Protein 1J6W (pdb70)

Sequence (309 aa):
LLDSFKVDHTKNAPAVRIAKTLTPKGDNITVFDLRFCIPNKEILSPKGIHTLEHLFAGFRDHLNGDSIEIIDISPGCRTGFYSLIGTPNEQKVSEAWLASQDVLGVQDQASIPELNIYQCGSYTEHSLEDAHEIAKNVIARGIGVNKNEDLSLDNLLDSFKVDHTKNAPAVRIAKTLTPKGDNITVFDLRFCIPNKEILSPKGIHTLEHLFAGFRDHLNGDSIEIIDISPGCRTGFYSLIGTPNEQKVSEAWLASQDVLGVQDQASIPELNIYQCGSYTEHSLEDAHEIAKNVIARGIGVNKNEDLSLD

Secondary structure (DSSP, 8-state):
--GGGGB-TT---SEEEEEE---TT---EEEEEEE-S-TTT----HHHHHHHHHHHHH--TTT-BTTBEE-------SSEE--EES---HHHHHHHHHH--TTTT---GGG-TT-STTT-TTTTS--HHHHHHHHHHHHHH--EEE-GGGGB---/--GGGGB-TT---SEEEEEE---TTS--EEEEEEE-S-TTT----HHHHHHHHHHHHH--TTT-BTTBEE-------SSEE--EES---HHHHHHHHHH--HHHH---GGG-TT-STTT-TTTT---HHHHHHHHHHHHHH--EE--GGGGB--

Foldseek 3Di:
DDLVVQFALQQDPQAKEFSDWQDPVGFMKTKIWRFHARPPPDAADQQLQVQLQVLVFVLCVQADDDAKADDDWAAVRRRTIMIIGHDDDRVSVQVSNLVSVVLLVQDDPVSDPQLDPVRDDHSVSHDSPSNNVSSVSCNVVDYHYDYRVSGGDDD/DDQVVFFALQQDPQAKEFSDWADPVGWMKTKIWRFHARPPPDAADQQLQVQLQVLVQPLCVQDDDPAKDDDDWAAVRRRTIMMITHDDDRVSVQVSNLVSVVLLVPDDPVSDPQLDVVRDPHSVSHDSPSNNVSSVVCNVVDYYYDYRVVGGDD

B-factor: mean 26.44, std 9.96, range [9.77, 97.06]

Radius of gyration: 18.45 Å; Cα contacts (8 Å, |Δi|>4): 618; chains: 2; bounding box: 44×43×47 Å

CATH classification: 3.30.1360.80

Solvent-accessible surface area: 13506 Å² total

Structure (mmCIF, N/CA/C/O backbone):
data_1J6W
#
_entry.id   1J6W
#
_cell.length_a   129.669
_cell.length_b   129.669
_cell.length_c   53.770
_cell.angle_alpha   90.00
_cell.angle_beta   90.00
_cell.angle_gamma   90.00
#
_symmetry.space_group_name_H-M   'P 42 21 2'
#
loop_
_entity.id
_entity.type
_entity.pdbx_description
1 polymer 'AUTOINDUCER-2 PRODUCTION PROTEIN LUXS'
2 non-polymer 'ZINC ION'
3 non-polymer METHIONINE
4 water water
#
loop_
_atom_site.group_PDB
_atom_site.id
_atom_site.type_symbol
_atom_site.label_atom_id
_atom_site.label_alt_id
_atom_site.label_comp_id
_atom_site.label_asym_id
_atom_site.label_entity_id
_atom_site.label_seq_id
_atom_site.pdbx_PDB_ins_code
_atom_site.Cartn_x
_atom_site.Cartn_y
_atom_site.Cartn_z
_atom_site.occupancy
_atom_site.B_iso_or_equiv
_atom_site.auth_seq_id
_atom_site.auth_comp_id
_atom_site.auth_asym_id
_atom_site.auth_atom_id
_atom_site.pdbx_PDB_model_num
ATOM 1 N N . LEU A 1 3 ? -24.422 52.091 4.899 1.00 51.44 3 LEU A N 1
ATOM 2 C CA . LEU A 1 3 ? -23.021 52.582 4.764 1.00 49.86 3 LEU A CA 1
ATOM 3 C C . LEU A 1 3 ? -22.628 52.610 3.290 1.00 48.79 3 LEU A C 1
ATOM 4 O O . LEU A 1 3 ? -22.302 53.670 2.752 1.00 50.26 3 LEU A O 1
ATOM 9 N N . LEU A 1 4 ? -22.667 51.451 2.636 1.00 44.23 4 LEU A N 1
ATOM 10 C CA . LEU A 1 4 ? -22.304 51.365 1.223 1.00 40.69 4 LEU A CA 1
ATOM 11 C C . LEU A 1 4 ? -23.166 52.257 0.322 1.00 40.14 4 LEU A C 1
ATOM 12 O O . LEU A 1 4 ? -24.374 52.386 0.521 1.00 38.52 4 LEU A O 1
ATOM 17 N N . ASP A 1 5 ? -22.526 52.875 -0.667 1.00 40.45 5 ASP A N 1
ATOM 18 C CA . ASP A 1 5 ? -23.204 53.770 -1.600 1.00 40.16 5 ASP A CA 1
ATOM 19 C C . ASP A 1 5 ? -24.441 53.154 -2.249 1.00 39.08 5 ASP A C 1
ATOM 20 O O . ASP A 1 5 ? -25.467 53.819 -2.386 1.00 36.34 5 ASP A O 1
ATOM 25 N N . SER A 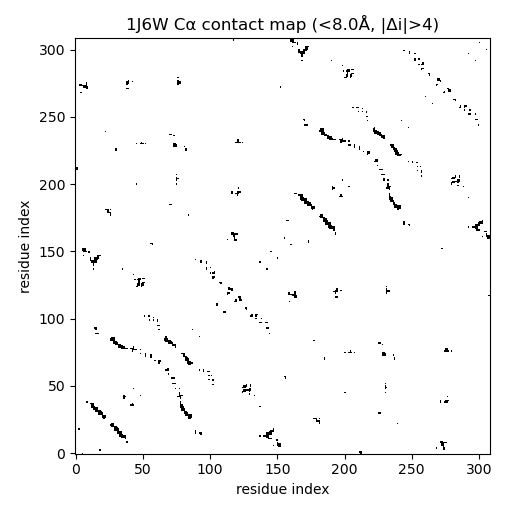1 6 ? -24.338 51.887 -2.647 1.00 36.93 6 SER A N 1
ATOM 26 C CA . SER A 1 6 ? -25.440 51.177 -3.296 1.00 39.11 6 SER A CA 1
ATOM 27 C C . SER A 1 6 ? -26.724 51.216 -2.467 1.00 38.43 6 SER A C 1
ATOM 28 O O . SER A 1 6 ? -27.829 51.186 -3.015 1.00 39.33 6 SER A O 1
ATOM 31 N N . PHE A 1 7 ? -26.564 51.278 -1.148 1.00 36.85 7 PHE A N 1
ATOM 32 C CA . PHE A 1 7 ? -27.689 51.283 -0.218 1.00 39.40 7 PHE A CA 1
ATOM 33 C C . PHE A 1 7 ? -28.375 52.636 -0.065 1.00 40.70 7 PHE A C 1
ATOM 34 O O . PHE A 1 7 ? -29.419 52.725 0.580 1.00 42.92 7 PHE A O 1
ATOM 42 N N . LYS A 1 8 ? -27.798 53.684 -0.643 1.00 39.62 8 LYS A N 1
ATOM 43 C CA . LYS A 1 8 ? -28.373 55.026 -0.512 1.00 39.48 8 LYS A CA 1
ATOM 44 C C . LYS A 1 8 ? -29.198 55.463 -1.722 1.00 37.33 8 LYS A C 1
ATOM 45 O O . LYS A 1 8 ? -29.593 56.621 -1.833 1.00 38.46 8 LYS A O 1
ATOM 51 N N . VAL A 1 9 ? -29.459 54.532 -2.628 1.00 34.56 9 VAL A N 1
ATOM 52 C CA . VAL A 1 9 ? -30.232 54.836 -3.819 1.00 33.40 9 VAL A CA 1
ATOM 53 C C . VAL A 1 9 ? -31.457 53.924 -3.876 1.00 31.54 9 VAL A C 1
ATOM 54 O O . VAL A 1 9 ? -31.371 52.729 -3.573 1.00 29.81 9 VAL A O 1
ATOM 58 N N . ASP A 1 10 ? -32.597 54.499 -4.252 1.00 28.86 10 ASP A N 1
ATOM 59 C CA . ASP A 1 10 ? -33.856 53.758 -4.320 1.00 27.04 10 ASP A CA 1
ATOM 60 C C . ASP A 1 10 ? -33.997 52.920 -5.582 1.00 25.65 10 ASP A C 1
ATOM 61 O O . ASP A 1 10 ? -34.258 53.436 -6.676 1.00 25.90 10 ASP A O 1
ATOM 66 N N . HIS A 1 11 ? -33.847 51.615 -5.421 1.00 24.23 11 HIS A N 1
ATOM 67 C CA . HIS A 1 11 ? -33.947 50.702 -6.547 1.00 23.71 11 HIS A CA 1
ATOM 68 C C . HIS A 1 11 ? -35.341 50.645 -7.195 1.00 24.13 11 HIS A C 1
ATOM 69 O O . HIS A 1 11 ? -35.465 50.261 -8.360 1.00 27.52 11 HIS A O 1
ATOM 76 N N . THR A 1 12 ? -36.386 51.036 -6.469 1.00 24.14 12 THR A N 1
ATOM 77 C CA . THR A 1 12 ? -37.728 50.993 -7.049 1.00 26.33 12 THR A CA 1
ATOM 78 C C . THR A 1 12 ? -37.932 52.104 -8.069 1.00 27.85 12 THR A C 1
ATOM 79 O O . THR A 1 12 ? -38.897 52.076 -8.836 1.00 26.75 12 THR A O 1
ATOM 83 N N . LYS A 1 13 ? -37.027 53.080 -8.067 1.00 27.39 13 LYS A N 1
ATOM 84 C CA . LYS A 1 13 ? -37.106 54.203 -8.995 1.00 28.88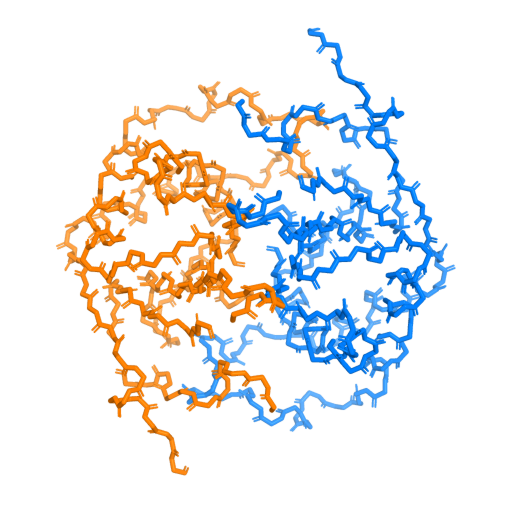 13 LYS A CA 1
ATOM 85 C C . LYS A 1 13 ? -36.167 54.076 -10.192 1.00 28.94 13 LYS A C 1
ATOM 86 O O . LYS A 1 13 ? -36.114 54.979 -11.029 1.00 28.09 13 LYS A O 1
ATOM 100 N N . ASN A 1 15 ? -34.641 52.826 -13.791 1.00 24.83 15 ASN A N 1
ATOM 101 C CA . ASN A 1 15 ? -35.080 52.351 -15.094 1.00 25.20 15 ASN A CA 1
ATOM 102 C C . ASN A 1 15 ? -34.019 51.342 -15.532 1.00 25.40 15 ASN A C 1
ATOM 103 O O . ASN A 1 15 ? -32.896 51.353 -15.020 1.00 25.57 15 ASN A O 1
ATOM 108 N N . ALA A 1 16 ? -34.373 50.472 -16.465 1.00 21.26 16 ALA A N 1
ATOM 109 C CA . ALA A 1 16 ? -33.443 49.473 -16.969 1.00 23.53 16 ALA A CA 1
ATOM 110 C C . ALA A 1 16 ? -33.948 49.029 -18.326 1.00 21.25 16 ALA A C 1
ATOM 111 O O . ALA A 1 16 ? -35.154 48.976 -18.543 1.00 22.29 16 ALA A O 1
ATOM 113 N N . PRO A 1 17 ? -33.040 48.762 -19.277 1.00 22.29 17 PRO A N 1
ATOM 114 C CA . PRO A 1 17 ? -31.575 48.854 -19.168 1.00 21.13 17 PRO A CA 1
ATOM 115 C C . PRO A 1 17 ? -31.170 50.327 -19.079 1.00 21.90 17 PRO A C 1
ATOM 116 O O . PRO A 1 17 ? -31.756 51.161 -19.765 1.00 23.00 17 PRO A O 1
ATOM 120 N N . ALA A 1 18 ? -30.169 50.644 -18.257 1.00 19.62 18 ALA A N 1
ATOM 121 C CA . ALA A 1 18 ? -29.717 52.025 -18.104 1.00 20.03 18 ALA A CA 1
ATOM 122 C C . ALA A 1 18 ? -28.341 52.137 -17.450 1.00 21.20 18 ALA A C 1
ATOM 123 O O . ALA A 1 18 ? -27.897 51.226 -16.741 1.00 20.48 18 ALA A O 1
ATOM 125 N N . VAL A 1 19 ? -27.687 53.272 -17.690 1.00 20.63 19 VAL A N 1
ATOM 126 C CA . VAL A 1 19 ? -26.372 53.571 -17.133 1.00 18.51 19 VAL A CA 1
ATOM 127 C C . VAL A 1 19 ? -26.541 54.589 -16.017 1.00 19.03 19 VAL A C 1
ATOM 128 O O . VAL A 1 19 ? -27.352 55.513 -16.130 1.00 20.30 19 VAL A O 1
ATOM 132 N N . ARG A 1 20 ? -25.784 54.413 -14.938 1.00 14.76 20 ARG A N 1
ATOM 133 C CA . ARG A 1 20 ? -25.815 55.330 -13.813 1.00 17.36 20 ARG A CA 1
ATOM 134 C C . ARG A 1 20 ? -24.387 55.536 -13.353 1.00 20.50 20 ARG A C 1
ATOM 135 O O . ARG A 1 20 ? -23.594 54.587 -13.309 1.00 20.48 20 ARG A O 1
ATOM 143 N N . ILE A 1 21 ? -24.034 56.774 -13.039 1.00 20.64 21 ILE A N 1
ATOM 144 C CA . ILE A 1 21 ? -22.701 57.023 -12.533 1.00 20.29 21 ILE A CA 1
ATOM 145 C C . ILE A 1 21 ? -22.864 56.774 -11.041 1.00 20.44 21 ILE A C 1
ATOM 146 O O . ILE A 1 21 ? -23.527 57.536 -10.349 1.00 22.48 21 ILE A O 1
ATOM 151 N N . ALA A 1 22 ? -22.287 55.680 -10.558 1.00 18.87 22 ALA A N 1
ATOM 152 C CA . ALA A 1 22 ? -22.406 55.317 -9.156 1.00 20.83 22 ALA A CA 1
ATOM 153 C C . ALA A 1 22 ? -21.544 56.206 -8.283 1.00 22.71 22 ALA A C 1
ATOM 154 O O . ALA A 1 22 ? -21.958 56.606 -7.194 1.00 23.32 22 ALA A O 1
ATOM 156 N N . LYS A 1 23 ? -20.334 56.505 -8.748 1.00 23.33 23 LYS A N 1
ATOM 157 C CA . LYS A 1 23 ? -19.445 57.374 -7.988 1.00 24.43 23 LYS A CA 1
ATOM 158 C C . LYS A 1 23 ? -18.237 57.819 -8.787 1.00 23.68 23 LYS A C 1
ATOM 159 O O . LYS A 1 23 ? -17.839 57.171 -9.751 1.00 18.45 23 LYS A O 1
ATOM 165 N N . THR A 1 24 ? -17.674 58.951 -8.387 1.00 22.23 24 THR A N 1
ATOM 166 C CA . THR A 1 24 ? -16.492 59.496 -9.042 1.00 24.73 24 THR A CA 1
ATOM 167 C C . THR A 1 24 ? -15.532 59.754 -7.896 1.00 26.23 24 THR A C 1
ATOM 168 O O . THR A 1 24 ? -15.943 60.191 -6.820 1.00 28.25 24 THR A O 1
ATOM 180 N N . LEU A 1 26 ? -11.310 61.014 -6.757 1.00 25.21 26 LEU A N 1
ATOM 181 C CA . LEU A 1 26 ? -10.078 61.696 -7.142 1.00 27.02 26 LEU A CA 1
ATOM 182 C C . LEU A 1 26 ? -8.916 60.957 -6.489 1.00 25.33 26 LEU A C 1
ATOM 183 O O . LEU A 1 26 ? -8.983 60.613 -5.317 1.00 26.34 26 LEU A O 1
ATOM 188 N N . THR A 1 27 ? -7.868 60.664 -7.247 1.00 22.32 27 THR A N 1
ATOM 189 C CA . THR A 1 27 ? -6.724 60.010 -6.641 1.00 22.43 27 THR A CA 1
ATOM 190 C C . THR A 1 27 ? -5.970 61.137 -5.897 1.00 22.95 27 THR A C 1
ATOM 191 O O . THR A 1 27 ? -6.315 62.308 -6.033 1.00 23.41 27 THR A O 1
ATOM 195 N N . PRO A 1 28 ? -4.951 60.800 -5.098 1.00 23.38 28 PRO A N 1
ATOM 196 C CA . PRO A 1 28 ? -4.214 61.851 -4.379 1.00 25.98 28 PRO A CA 1
ATOM 197 C C . PRO A 1 28 ? -3.706 62.993 -5.267 1.00 25.76 28 PRO A C 1
ATOM 198 O O . PRO A 1 28 ? -3.837 64.161 -4.912 1.00 25.62 28 PRO A O 1
ATOM 202 N N . LYS A 1 29 ? -3.142 62.663 -6.425 1.00 27.38 29 LYS A N 1
ATOM 203 C CA . LYS A 1 29 ? -2.634 63.698 -7.327 1.00 28.76 29 LYS A CA 1
ATOM 204 C C . LYS A 1 29 ? -3.744 64.448 -8.053 1.00 30.16 29 LYS A C 1
ATOM 205 O O . LYS A 1 29 ? -3.500 65.489 -8.670 1.00 29.72 29 LYS A O 1
ATOM 211 N N . GLY A 1 30 ? -4.961 63.918 -7.994 1.00 28.69 30 GLY A N 1
ATOM 212 C CA . GLY A 1 30 ? -6.069 64.584 -8.655 1.00 28.02 30 GLY A CA 1
ATOM 213 C C . GLY A 1 30 ? -6.559 63.967 -9.956 1.00 27.66 30 GLY A C 1
ATOM 214 O O . GLY A 1 30 ? -7.187 64.652 -10.758 1.00 27.87 30 GLY A O 1
ATOM 215 N N . ASP A 1 31 ? -6.267 62.691 -10.190 1.00 26.43 31 ASP A N 1
ATOM 216 C CA . ASP A 1 31 ? -6.740 62.037 -11.408 1.00 24.66 31 ASP A CA 1
ATOM 217 C C . ASP A 1 31 ? -8.143 61.504 -11.120 1.00 23.11 31 ASP A C 1
ATOM 218 O O . ASP A 1 31 ? -8.493 61.261 -9.969 1.00 24.86 31 ASP A O 1
ATOM 223 N N . ASN A 1 32 ? -8.942 61.337 -12.165 1.00 23.86 32 ASN A N 1
ATOM 224 C CA . ASN A 1 32 ? -10.326 60.893 -12.028 1.00 23.56 32 ASN A CA 1
ATOM 225 C C . ASN A 1 32 ? -10.593 59.408 -12.190 1.00 20.55 32 ASN A C 1
ATOM 226 O O . ASN A 1 32 ? -10.084 58.771 -13.102 1.00 19.07 32 ASN A O 1
ATOM 231 N N . ILE A 1 33 ? -11.435 58.886 -11.309 1.00 20.04 33 ILE A N 1
ATOM 232 C CA . ILE A 1 33 ? -11.855 57.495 -11.358 1.00 19.44 33 ILE A CA 1
ATOM 233 C C . ILE A 1 33 ? -13.387 57.510 -11.298 1.00 19.58 33 ILE A C 1
ATOM 234 O O . ILE A 1 33 ? -13.976 58.200 -10.468 1.00 18.21 33 ILE A O 1
ATOM 239 N N . THR A 1 34 ? -14.024 56.769 -12.198 1.00 16.93 34 THR A N 1
ATOM 240 C CA . THR A 1 34 ? -15.478 56.700 -12.234 1.00 17.03 34 THR A CA 1
ATOM 241 C C . THR A 1 34 ? -15.950 55.249 -12.188 1.00 18.83 34 THR A C 1
ATOM 242 O O . THR A 1 34 ? -15.403 54.379 -12.878 1.00 19.71 34 THR A O 1
ATOM 246 N N . VAL A 1 35 ? -16.962 54.988 -11.370 1.00 16.42 35 VAL A N 1
ATOM 247 C CA . VAL A 1 35 ? -17.533 53.650 -11.285 1.00 18.06 35 VAL A CA 1
ATOM 248 C C . VAL A 1 35 ? -18.951 53.743 -11.852 1.00 18.94 35 VAL A C 1
ATOM 249 O O . VAL A 1 35 ? -19.741 54.567 -11.393 1.00 15.17 35 VAL A O 1
ATOM 253 N N . PHE A 1 36 ? -19.250 52.915 -12.851 1.00 15.88 36 PHE A N 1
ATOM 254 C CA . PHE A 1 36 ? -20.561 52.892 -13.501 1.00 15.77 36 PHE A CA 1
ATOM 255 C C . PHE A 1 36 ? -21.368 51.650 -13.115 1.00 16.82 36 PHE A C 1
ATOM 256 O O . PHE A 1 36 ? -20.822 50.542 -12.979 1.00 14.32 36 PHE A O 1
ATOM 264 N N . ASP A 1 37 ? -22.671 51.857 -12.963 1.00 15.34 37 ASP A N 1
ATOM 265 C CA . ASP A 1 37 ? -23.634 50.809 -12.628 1.00 16.61 37 ASP A CA 1
ATOM 266 C C . ASP A 1 37 ? -24.342 50.603 -13.959 1.00 15.69 37 ASP A C 1
ATOM 267 O O . ASP A 1 37 ? -25.059 51.484 -14.426 1.00 15.76 37 ASP A O 1
ATOM 272 N N . LEU A 1 38 ? -24.073 49.469 -14.593 1.00 12.80 38 LEU A N 1
ATOM 273 C CA . LEU A 1 38 ? -24.664 49.125 -15.871 1.00 13.11 38 LEU A CA 1
ATOM 274 C C . LEU A 1 38 ? -25.804 48.195 -15.468 1.00 16.99 38 LEU A C 1
ATOM 275 O O . LEU A 1 38 ? -25.605 46.999 -15.244 1.00 14.82 38 LEU A O 1
ATOM 280 N N . ARG A 1 39 ? -26.994 48.773 -15.353 1.00 15.44 39 ARG A N 1
ATOM 281 C CA . ARG A 1 39 ? -28.171 48.039 -14.909 1.00 17.91 39 ARG A CA 1
ATOM 282 C C . ARG A 1 39 ? -28.915 47.395 -16.071 1.00 16.33 39 ARG A C 1
ATOM 283 O O . ARG A 1 39 ? -29.548 48.084 -16.862 1.00 17.28 39 ARG A O 1
ATOM 291 N N . PHE A 1 40 ? -28.833 46.069 -16.177 1.00 16.10 40 PHE A N 1
ATOM 292 C CA . PHE A 1 40 ? -29.504 45.345 -17.259 1.00 17.62 40 PHE A CA 1
ATOM 293 C C . PHE A 1 40 ? -30.978 45.056 -16.953 1.00 20.48 40 PHE A C 1
ATOM 294 O O . PHE A 1 40 ? -31.816 45.076 -17.854 1.00 21.55 40 PHE A O 1
ATOM 302 N N . CYS A 1 41 ? -31.281 44.788 -15.683 1.00 20.46 41 CYS A N 1
ATOM 303 C CA . CYS A 1 41 ? -32.634 44.409 -15.261 1.00 21.43 41 CYS A CA 1
ATOM 304 C C . CYS A 1 41 ? -33.330 45.343 -14.307 1.00 20.94 41 CYS A C 1
ATOM 305 O O . CYS A 1 41 ? -32.692 45.980 -13.470 1.00 19.85 41 CYS A O 1
ATOM 308 N N . ILE A 1 42 ? -34.655 45.390 -14.423 1.00 21.36 42 ILE A N 1
ATOM 309 C CA . ILE A 1 42 ? -35.461 46.185 -13.507 1.00 22.94 42 ILE A CA 1
ATOM 310 C C . ILE A 1 42 ? -35.274 45.469 -12.159 1.00 21.37 42 ILE A C 1
ATOM 311 O O . ILE A 1 42 ? -35.556 44.278 -12.035 1.00 21.34 42 ILE A O 1
ATOM 316 N N . PRO A 1 43 ? -34.795 46.184 -11.140 1.00 21.67 43 PRO A N 1
ATOM 317 C CA . PRO A 1 43 ? -34.577 45.591 -9.816 1.00 22.22 43 PRO A CA 1
ATOM 318 C C . PRO A 1 43 ? -35.788 44.856 -9.233 1.00 24.98 43 PRO A C 1
ATOM 319 O O . PRO A 1 43 ? -36.883 45.420 -9.130 1.00 20.93 43 PRO A O 1
ATOM 323 N N . ASN A 1 44 ? -35.572 43.601 -8.849 1.00 23.03 44 ASN A N 1
ATOM 324 C CA . ASN A 1 44 ? -36.609 42.771 -8.238 1.00 26.17 44 ASN A CA 1
ATOM 325 C C . ASN A 1 44 ? -37.799 42.439 -9.129 1.00 25.77 44 ASN A C 1
ATOM 326 O O . ASN A 1 44 ? -38.872 42.123 -8.637 1.00 28.67 44 ASN A O 1
ATOM 331 N N . LYS A 1 45 ? -37.606 42.513 -10.437 1.00 27.58 45 LYS A N 1
ATOM 332 C CA . LYS A 1 45 ? -38.663 42.183 -11.380 1.00 27.01 45 LYS A CA 1
ATOM 333 C C . LYS A 1 45 ? -38.057 41.260 -12.413 1.00 27.61 45 LYS A C 1
ATOM 334 O O . LYS A 1 45 ? -38.717 40.373 -12.950 1.00 28.64 45 LYS A O 1
ATOM 340 N N . GLU A 1 46 ? -36.776 41.478 -12.671 1.00 26.42 46 GLU A N 1
ATOM 341 C CA . GLU A 1 46 ? -36.034 40.707 -13.653 1.00 26.03 46 GLU A CA 1
ATOM 342 C C . GLU A 1 46 ? -34.688 40.365 -13.021 1.00 23.89 46 GLU A C 1
ATOM 343 O O . GLU A 1 46 ? -34.233 41.062 -12.120 1.00 24.60 46 GLU A O 1
ATOM 349 N N . ILE A 1 47 ? -34.061 39.297 -13.490 1.00 21.58 47 ILE A N 1
ATOM 350 C CA . ILE A 1 47 ? -32.766 38.888 -12.969 1.00 21.20 47 ILE A CA 1
ATOM 351 C C . ILE A 1 47 ? -32.097 38.040 -14.043 1.00 21.63 47 ILE A C 1
ATOM 352 O O . ILE A 1 47 ? -32.781 37.358 -14.803 1.00 24.36 47 ILE A O 1
ATOM 357 N N . LEU A 1 48 ? -30.770 38.113 -14.132 1.00 19.84 48 LEU A N 1
ATOM 358 C CA . LEU A 1 48 ? -30.013 37.353 -15.126 1.00 19.76 48 LEU A CA 1
ATOM 359 C C . LEU A 1 48 ? -29.638 35.984 -14.558 1.00 20.49 48 LEU A C 1
ATOM 360 O O . LEU A 1 48 ? -29.399 35.855 -13.359 1.00 19.18 48 LEU A O 1
ATOM 365 N N . SER A 1 49 ? -29.566 34.967 -15.413 1.00 18.85 49 SER A N 1
ATOM 366 C CA . SER A 1 49 ? -29.220 33.636 -14.939 1.00 17.57 49 SER A CA 1
ATOM 367 C C . SER A 1 49 ? -27.749 33.576 -14.550 1.00 18.95 49 SER A C 1
ATOM 368 O O . SER A 1 49 ? -26.922 34.314 -15.089 1.00 18.60 49 SER A O 1
ATOM 371 N N . PRO A 1 50 ? -27.402 32.683 -13.610 1.00 19.43 50 PRO A N 1
ATOM 372 C CA . PRO A 1 50 ? -26.014 32.534 -13.161 1.00 19.19 50 PRO A CA 1
ATOM 373 C C . PRO A 1 50 ? -25.046 32.163 -14.284 1.00 19.19 50 PRO A C 1
ATOM 374 O O . PRO A 1 50 ? -23.926 32.681 -14.344 1.00 19.77 50 PRO A O 1
ATOM 378 N N . LYS A 1 51 ? -25.463 31.269 -15.173 1.00 17.33 51 LYS A N 1
ATOM 379 C CA . LYS A 1 51 ? -24.590 30.871 -16.277 1.00 17.25 51 LYS A CA 1
ATOM 380 C C . LYS A 1 51 ? -24.562 31.949 -17.338 1.00 17.70 51 LYS A C 1
ATOM 381 O O . LYS A 1 51 ? -23.520 32.209 -17.938 1.00 18.40 51 LYS A O 1
ATOM 387 N N . GLY A 1 52 ? -25.715 32.562 -17.586 1.00 17.79 52 GLY A N 1
ATOM 388 C CA . GLY A 1 52 ? -25.777 33.611 -18.588 1.00 20.72 52 GLY A CA 1
ATOM 389 C C . GLY A 1 52 ? -24.936 34.824 -18.211 1.00 18.05 52 GLY A C 1
ATOM 390 O O . GLY A 1 52 ? -24.248 35.398 -19.053 1.00 18.96 52 GLY A O 1
ATOM 391 N N . ILE A 1 53 ? -24.982 35.227 -16.945 1.00 18.61 53 ILE A N 1
ATOM 392 C CA . ILE A 1 53 ? -24.202 36.387 -16.533 1.00 16.47 53 ILE A CA 1
ATOM 393 C C . ILE A 1 53 ? -22.714 36.049 -16.582 1.00 16.61 53 ILE A C 1
ATOM 394 O O . ILE A 1 53 ? -21.888 36.921 -16.813 1.00 19.65 53 ILE A O 1
ATOM 399 N N . HIS A 1 54 ? -22.366 34.780 -16.404 1.00 13.92 54 HIS A N 1
ATOM 400 C CA . HIS A 1 54 ? -20.964 34.385 -16.480 1.00 14.74 54 HIS A CA 1
ATOM 401 C C . HIS A 1 54 ? -20.467 34.497 -17.946 1.00 16.65 54 HIS A C 1
ATOM 402 O O . HIS A 1 54 ? -19.403 35.057 -18.213 1.00 15.13 54 HIS A O 1
ATOM 409 N N . THR A 1 55 ? -21.229 33.967 -18.896 1.00 15.57 55 THR A N 1
ATOM 410 C CA . THR A 1 55 ? -20.814 34.033 -20.303 1.00 17.42 55 THR A CA 1
ATOM 411 C C . THR A 1 55 ? -20.767 35.480 -20.783 1.00 19.14 55 THR A C 1
ATOM 412 O O . THR A 1 55 ? -19.841 35.890 -21.492 1.00 19.59 55 THR A O 1
ATOM 416 N N . LEU A 1 56 ? -21.786 36.238 -20.393 1.00 17.02 56 LEU A N 1
ATOM 417 C CA . LEU A 1 56 ? -21.896 37.642 -20.734 1.00 17.69 56 LEU A CA 1
ATOM 418 C C . LEU A 1 56 ? -20.692 38.416 -20.179 1.00 19.69 56 LEU A C 1
ATOM 419 O O . LEU A 1 56 ? -20.150 39.305 -20.842 1.00 18.19 56 LEU A O 1
ATOM 424 N N . GLU A 1 57 ? -20.279 38.064 -18.962 1.00 18.92 57 GLU A N 1
ATOM 425 C CA . GLU A 1 57 ? -19.134 38.689 -18.295 1.00 19.91 57 GLU A CA 1
ATOM 426 C C . GLU A 1 57 ? -17.900 38.587 -19.191 1.00 20.68 57 GLU A C 1
ATOM 427 O O . GLU A 1 57 ? -17.237 39.589 -19.470 1.00 19.64 57 GLU A O 1
ATOM 433 N N . HIS A 1 58 ? -17.585 37.370 -19.624 1.00 20.56 58 HIS A N 1
ATOM 434 C CA . HIS A 1 58 ? -16.427 37.154 -20.491 1.00 22.69 58 HIS A CA 1
ATOM 435 C C . HIS A 1 58 ? -16.470 38.024 -21.727 1.00 22.10 58 HIS A C 1
ATOM 436 O O . HIS A 1 58 ? -15.511 38.731 -22.034 1.00 22.49 58 HIS A O 1
ATOM 443 N N . LEU A 1 59 ? -17.581 37.945 -22.446 1.00 19.85 59 LEU A N 1
ATOM 444 C CA . LEU A 1 59 ? -17.731 38.700 -23.680 1.00 22.08 59 LEU A CA 1
ATOM 445 C C . LEU A 1 59 ? -17.742 40.217 -23.451 1.00 20.52 59 LEU A C 1
ATOM 446 O O . LEU A 1 59 ? -16.957 40.950 -24.047 1.00 20.15 59 LEU A O 1
ATOM 451 N N . PHE A 1 60 ? -18.632 40.660 -22.570 1.00 21.08 60 PHE A N 1
ATOM 452 C CA . PHE A 1 60 ? -18.824 42.072 -22.231 1.00 23.64 60 PHE A CA 1
ATOM 453 C C . PHE A 1 60 ? -17.538 42.776 -21.777 1.00 23.57 60 PHE A C 1
ATOM 454 O O . PHE A 1 60 ? -17.263 43.905 -22.180 1.00 24.58 60 PHE A O 1
ATOM 462 N N . ALA A 1 61 ? -16.766 42.113 -20.923 1.00 22.27 61 ALA A N 1
ATOM 463 C CA . ALA A 1 61 ? -15.521 42.682 -20.414 1.00 23.01 61 ALA A CA 1
ATOM 464 C C . ALA A 1 61 ? -14.553 42.934 -21.554 1.00 23.04 61 ALA A C 1
ATOM 465 O O . ALA A 1 61 ? -13.782 43.889 -21.523 1.00 26.26 61 ALA A O 1
ATOM 467 N N . GLY A 1 62 ? -14.586 42.063 -22.552 1.00 24.26 62 GLY A N 1
ATOM 468 C CA . GLY A 1 62 ? -13.706 42.231 -23.690 1.00 22.63 62 GLY A CA 1
ATOM 469 C C . GLY A 1 62 ? -14.247 43.268 -24.657 1.00 22.23 62 GLY A C 1
ATOM 470 O O . GLY A 1 62 ? -13.517 44.163 -25.085 1.00 22.83 62 GLY A O 1
ATOM 471 N N . PHE A 1 63 ? -15.532 43.178 -24.987 1.00 18.77 63 PHE A N 1
ATOM 472 C CA . PHE A 1 63 ? -16.103 44.128 -25.925 1.00 19.66 63 PHE A CA 1
ATOM 473 C C . PHE A 1 63 ? -16.145 45.569 -25.414 1.00 21.92 63 PHE A C 1
ATOM 474 O O . PHE A 1 63 ? -15.897 46.504 -26.178 1.00 23.58 63 PHE A O 1
ATOM 490 N N . ARG A 1 65 ? -14.078 47.047 -23.435 1.00 19.91 65 ARG A N 1
ATOM 491 C CA . ARG A 1 65 ? -12.734 47.588 -23.522 1.00 21.12 65 ARG A CA 1
ATOM 492 C C . ARG A 1 65 ? -12.398 47.963 -24.969 1.00 22.14 65 ARG A C 1
ATOM 493 O O . ARG A 1 65 ? -11.700 48.952 -25.210 1.00 22.69 65 ARG A O 1
ATOM 501 N N . ASP A 1 66 ? -12.902 47.187 -25.927 1.00 23.16 66 ASP A N 1
ATOM 502 C CA . ASP A 1 66 ? -12.649 47.470 -27.344 1.00 26.38 66 ASP A CA 1
ATOM 503 C C . ASP A 1 66 ? -13.282 48.792 -27.747 1.00 25.08 66 ASP A C 1
ATOM 504 O O . ASP A 1 66 ? -12.702 49.557 -28.514 1.00 24.08 66 ASP A O 1
ATOM 509 N N . HIS A 1 67 ? -14.479 49.049 -27.227 1.00 24.56 67 HIS A N 1
ATOM 510 C CA . HIS A 1 67 ? -15.221 50.261 -27.554 1.00 22.63 67 HIS A CA 1
ATOM 511 C C . HIS A 1 67 ? -14.941 51.496 -26.697 1.00 26.41 67 HIS A C 1
ATOM 512 O O . HIS A 1 67 ? -15.187 52.618 -27.147 1.00 24.10 67 HIS A O 1
ATOM 519 N N . LEU A 1 68 ? -14.434 51.305 -25.479 1.00 24.44 68 LEU A N 1
ATOM 520 C CA . LEU A 1 68 ? -14.168 52.428 -24.574 1.00 25.16 68 LEU A CA 1
ATOM 521 C C . LEU A 1 68 ? -12.717 52.813 -24.325 1.00 26.34 68 LEU A C 1
ATOM 522 O O . LEU A 1 68 ? -12.417 53.994 -24.184 1.00 26.68 68 LEU A O 1
ATOM 527 N N . ASN A 1 69 ? -11.821 51.832 -24.251 1.00 27.38 69 ASN A N 1
ATOM 528 C CA . ASN A 1 69 ? -10.416 52.128 -23.988 1.00 27.77 69 ASN A CA 1
ATOM 529 C C . ASN A 1 69 ? -9.782 53.001 -25.056 1.00 30.37 69 ASN A C 1
ATOM 530 O O . ASN A 1 69 ? -9.854 52.693 -26.244 1.00 26.78 69 ASN A O 1
ATOM 535 N N . GLY A 1 70 ? -9.158 54.091 -24.615 1.00 30.77 70 GLY A N 1
ATOM 536 C CA . GLY A 1 70 ? -8.509 55.005 -25.538 1.00 32.30 70 GLY A CA 1
ATOM 537 C C . GLY A 1 70 ? -7.542 55.923 -24.813 1.00 35.78 70 GLY A C 1
ATOM 538 O O . GLY A 1 70 ? -7.154 55.649 -23.674 1.00 31.36 70 GLY A O 1
ATOM 539 N N . ASP A 1 71 ? -7.179 57.029 -25.463 1.00 36.14 71 ASP A N 1
ATOM 540 C CA . ASP A 1 71 ? -6.236 58.000 -24.908 1.00 37.60 71 ASP A CA 1
ATOM 541 C C . ASP A 1 71 ? -6.560 58.547 -23.520 1.00 35.88 71 ASP A C 1
ATOM 542 O O . ASP A 1 71 ? -5.657 58.801 -22.723 1.00 35.61 71 ASP A O 1
ATOM 547 N N . SER A 1 72 ? -7.837 58.736 -23.226 1.00 32.14 72 SER A N 1
ATOM 548 C CA . SER A 1 72 ? -8.200 59.276 -21.929 1.00 31.15 72 SER A CA 1
ATOM 549 C C . SER A 1 72 ? -9.133 58.383 -21.107 1.00 25.39 72 SER A C 1
ATOM 550 O O . SER A 1 72 ? -9.745 58.838 -20.141 1.00 22.72 72 SER A O 1
ATOM 553 N N . ILE A 1 73 ? -9.238 57.113 -21.483 1.00 21.40 73 ILE A N 1
ATOM 554 C CA . ILE A 1 73 ? -10.079 56.185 -20.732 1.00 20.38 73 ILE A CA 1
ATOM 555 C C . ILE A 1 73 ? -9.396 54.839 -20.619 1.00 20.45 73 ILE A C 1
ATOM 556 O O . ILE A 1 73 ? -8.972 54.261 -21.626 1.00 17.20 73 ILE A O 1
ATOM 561 N N . GLU A 1 74 ? -9.255 54.346 -19.392 1.00 17.89 74 GLU A N 1
ATOM 562 C CA . GLU A 1 74 ? -8.662 53.026 -19.206 1.00 19.30 74 GLU A CA 1
ATOM 563 C C . GLU A 1 74 ? -9.498 52.259 -18.189 1.00 17.93 74 GLU A C 1
ATOM 564 O O . GLU A 1 74 ? -9.550 52.624 -17.015 1.00 19.19 74 GLU A O 1
ATOM 570 N N . ILE A 1 75 ? -10.168 51.214 -18.662 1.00 16.34 75 ILE A N 1
ATOM 571 C CA . ILE A 1 75 ? -11.025 50.394 -17.806 1.00 15.50 75 ILE A CA 1
ATOM 572 C C . ILE A 1 75 ? -10.227 49.605 -16.791 1.00 12.30 75 ILE A C 1
ATOM 573 O O . ILE A 1 75 ? -9.280 48.901 -17.138 1.00 16.98 75 ILE A O 1
ATOM 578 N N . ILE A 1 76 ? -10.605 49.746 -15.529 1.00 14.69 76 ILE A N 1
ATOM 579 C CA . ILE A 1 76 ? -9.941 49.048 -14.444 1.00 13.80 76 ILE A CA 1
ATOM 580 C C . ILE A 1 76 ? -10.527 47.645 -14.285 1.00 15.12 76 ILE A C 1
ATOM 581 O O . ILE A 1 76 ? -9.791 46.653 -14.308 1.00 14.98 76 ILE A O 1
ATOM 586 N N . ASP A 1 77 ? -11.851 47.559 -14.145 1.00 17.07 77 ASP A N 1
ATOM 587 C CA . ASP A 1 77 ? -12.521 46.265 -13.959 1.00 17.30 77 ASP A CA 1
ATOM 588 C C . ASP A 1 77 ? -14.001 46.316 -14.338 1.00 17.24 77 ASP A C 1
ATOM 589 O O . ASP A 1 77 ? -14.653 47.346 -14.207 1.00 18.96 77 ASP A O 1
ATOM 594 N N . ILE A 1 78 ? -14.518 45.191 -14.818 1.00 16.87 78 ILE A N 1
ATOM 595 C CA . ILE A 1 78 ? -15.925 45.073 -15.180 1.00 16.66 78 ILE A CA 1
ATOM 596 C C . ILE A 1 78 ? -16.337 43.752 -14.565 1.00 17.50 78 ILE A C 1
ATOM 597 O O . ILE A 1 78 ? -15.853 42.706 -14.986 1.00 15.37 78 ILE A O 1
ATOM 602 N N . SER A 1 79 ? -17.222 43.808 -13.576 1.00 15.37 79 SER A N 1
ATOM 603 C CA . SER A 1 79 ? -17.669 42.605 -12.888 1.00 14.47 79 SER A CA 1
ATOM 604 C C . SER A 1 79 ? -19.166 42.611 -12.677 1.00 15.21 79 SER A C 1
ATOM 605 O O . SER A 1 79 ? -19.784 43.677 -12.573 1.00 13.26 79 SER A O 1
ATOM 608 N N . PRO A 1 80 ? -19.764 41.411 -12.587 1.00 12.58 80 PRO A N 1
ATOM 609 C CA . PRO A 1 80 ? -21.206 41.261 -12.370 1.00 15.66 80 PRO A CA 1
ATOM 610 C C . PRO A 1 80 ? -21.571 41.582 -10.920 1.00 16.96 80 PRO A C 1
ATOM 611 O O . PRO A 1 80 ? -20.754 41.428 -10.014 1.00 16.59 80 PRO A O 1
ATOM 623 N N . GLY A 1 82 ? -23.680 40.947 -7.416 1.00 16.37 82 GLY A N 1
ATOM 624 C CA . GLY A 1 82 ? -24.163 39.757 -6.734 1.00 14.79 82 GLY A CA 1
ATOM 625 C C . GLY A 1 82 ? -25.655 39.566 -6.953 1.00 16.16 82 GLY A C 1
ATOM 626 O O . GLY A 1 82 ? -26.139 38.434 -6.977 1.00 13.36 82 GLY A O 1
ATOM 627 N N . CYS A 1 83 ? -26.385 40.670 -7.118 1.00 12.09 83 CYS A N 1
ATOM 628 C CA . CYS A 1 83 ? -27.833 40.614 -7.343 1.00 16.06 83 CYS A CA 1
ATOM 629 C C . CYS A 1 83 ? -28.187 40.139 -8.754 1.00 15.89 83 CYS A C 1
ATOM 630 O O . CYS A 1 83 ? -29.361 39.885 -9.062 1.00 17.10 83 CYS A O 1
ATOM 633 N N . ARG A 1 84 ? -27.173 40.035 -9.610 1.00 12.40 84 ARG A N 1
ATOM 634 C CA . ARG A 1 84 ? -27.358 39.593 -10.990 1.00 14.04 84 ARG A CA 1
ATOM 635 C C . ARG A 1 84 ? -28.316 40.449 -11.826 1.00 15.21 84 ARG A C 1
ATOM 636 O O . ARG A 1 84 ? -28.974 39.946 -12.754 1.00 12.70 84 ARG A O 1
ATOM 644 N N . THR A 1 85 ? -28.398 41.738 -11.511 1.00 13.90 85 THR A N 1
ATOM 645 C CA . THR A 1 85 ? -29.260 42.625 -12.291 1.00 15.26 85 THR A CA 1
ATOM 646 C C . THR A 1 85 ? -28.433 43.574 -13.161 1.00 16.74 8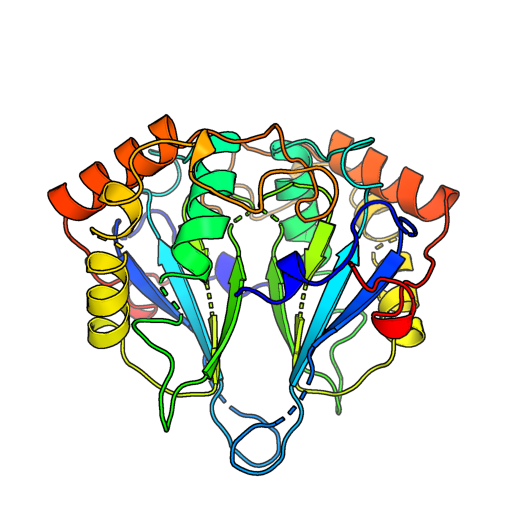5 THR A C 1
ATOM 647 O O . THR A 1 85 ? -28.978 44.441 -13.841 1.00 17.18 85 THR A O 1
ATOM 651 N N . GLY A 1 86 ? -27.116 43.394 -13.145 1.00 16.60 86 GLY A N 1
ATOM 652 C CA . GLY A 1 86 ? -26.242 44.245 -13.939 1.00 16.12 86 GLY A CA 1
ATOM 653 C C . GLY A 1 86 ? -24.769 44.008 -13.641 1.00 16.35 86 GLY A C 1
ATOM 654 O O . GLY A 1 86 ? -24.400 42.968 -13.086 1.00 14.60 86 GLY A O 1
ATOM 655 N N . PHE A 1 87 ? -23.941 44.975 -14.030 1.00 15.85 87 PHE A N 1
ATOM 656 C CA . PHE A 1 87 ? -22.493 44.943 -13.837 1.00 15.94 87 PHE A CA 1
ATOM 657 C C . PHE A 1 87 ? -22.017 46.296 -13.337 1.00 16.92 87 PHE A C 1
ATOM 658 O O . PHE A 1 87 ? -22.639 47.327 -13.597 1.00 15.60 87 PHE A O 1
ATOM 666 N N . TYR A 1 88 ? -20.893 46.281 -12.640 1.00 13.76 88 TYR A N 1
ATOM 667 C CA . TYR A 1 88 ? -20.266 47.504 -12.193 1.00 15.64 88 TYR A CA 1
ATOM 668 C C . TYR A 1 88 ? -19.037 47.617 -13.093 1.00 16.39 88 TYR A C 1
ATOM 669 O O . TYR A 1 88 ? -18.387 46.613 -13.397 1.00 18.46 88 TYR A O 1
ATOM 686 N N . SER A 1 90 ? -15.527 49.925 -13.425 1.00 16.26 90 SER A N 1
ATOM 687 C CA . SER A 1 90 ? -14.735 51.004 -12.862 1.00 18.17 90 SER A CA 1
ATOM 688 C C . SER A 1 90 ? -13.645 51.357 -13.872 1.00 16.46 90 SER A C 1
ATOM 689 O O . SER A 1 90 ? -13.092 50.475 -14.535 1.00 15.41 90 SER A O 1
ATOM 692 N N . LEU A 1 91 ? -13.324 52.643 -13.986 1.00 14.85 91 LEU A N 1
ATOM 693 C CA . LEU A 1 91 ? -12.311 53.057 -14.948 1.00 16.00 91 LEU A CA 1
ATOM 694 C C . LEU A 1 91 ? -11.619 54.366 -14.606 1.00 16.26 91 LEU A C 1
ATOM 695 O O . LEU A 1 91 ? -12.101 55.148 -13.782 1.00 14.72 91 LEU A O 1
ATOM 700 N N . ILE A 1 92 ? -10.466 54.574 -15.237 1.00 18.33 92 ILE A N 1
ATOM 701 C CA . ILE A 1 92 ? -9.701 55.801 -15.073 1.00 19.10 92 ILE A CA 1
ATOM 702 C C . ILE A 1 92 ? -10.221 56.678 -16.199 1.00 18.43 92 ILE A C 1
ATOM 703 O O . ILE A 1 92 ? -10.166 56.299 -17.367 1.00 15.66 92 ILE A O 1
ATOM 708 N N . GLY A 1 93 ? -10.744 57.841 -15.856 1.00 21.60 93 GLY A N 1
ATOM 709 C CA . GLY A 1 93 ? -11.271 58.700 -16.895 1.00 22.64 93 GLY A CA 1
ATOM 710 C C . GLY A 1 93 ? -12.610 59.243 -16.469 1.00 24.04 93 GLY A C 1
ATOM 711 O O . GLY A 1 93 ? -13.129 58.885 -15.399 1.00 21.52 93 GLY A O 1
ATOM 712 N N . THR A 1 94 ? -13.190 60.083 -17.317 1.00 25.36 94 THR A N 1
ATOM 713 C CA . THR A 1 94 ? -14.454 60.706 -16.982 1.00 26.63 94 THR A CA 1
ATOM 714 C C . THR A 1 94 ? -15.506 60.749 -18.101 1.00 25.58 94 THR A C 1
ATOM 715 O O . THR A 1 94 ? -16.081 61.797 -18.370 1.00 29.50 94 THR A O 1
ATOM 719 N N . PRO A 1 95 ? -15.779 59.610 -18.761 1.00 22.56 95 PRO A N 1
ATOM 720 C CA . PRO A 1 95 ? -16.785 59.600 -19.833 1.00 19.51 95 PRO A CA 1
ATOM 721 C C . PRO A 1 95 ? -18.177 59.761 -19.235 1.00 21.33 95 PRO A C 1
ATOM 722 O O . PRO A 1 95 ? -18.399 59.434 -18.057 1.00 19.79 95 PRO A O 1
ATOM 726 N N . ASN A 1 96 ? -19.121 60.256 -20.029 1.00 18.45 96 ASN A N 1
ATOM 727 C CA . ASN A 1 96 ? -20.459 60.440 -19.499 1.00 19.69 96 ASN A CA 1
ATOM 728 C C . ASN A 1 96 ? -21.343 59.246 -19.818 1.00 17.72 96 ASN A C 1
ATOM 729 O O . ASN A 1 96 ? -20.911 58.289 -20.464 1.00 16.01 96 ASN A O 1
ATOM 734 N N . GLU A 1 97 ? -22.575 59.291 -19.341 1.00 17.38 97 GLU A N 1
ATOM 735 C CA . GLU A 1 97 ? -23.491 58.181 -19.560 1.00 19.86 97 GLU A CA 1
ATOM 736 C C . GLU A 1 97 ? -23.745 57.859 -21.018 1.00 17.39 97 GLU A C 1
ATOM 737 O O . GLU A 1 97 ? -23.860 56.695 -21.378 1.00 17.10 97 GLU A O 1
ATOM 743 N N . GLN A 1 98 ? -23.833 58.878 -21.866 1.00 20.66 98 GLN A N 1
ATOM 744 C CA . GLN A 1 98 ? -24.077 58.623 -23.286 1.00 17.61 98 GLN A CA 1
ATOM 745 C C . GLN A 1 98 ? -22.965 57.808 -23.930 1.00 17.04 98 GLN A C 1
ATOM 746 O O . GLN A 1 98 ? -23.218 56.839 -24.643 1.00 20.66 98 GLN A O 1
ATOM 752 N N . LYS A 1 99 ? -21.723 58.203 -23.696 1.00 16.43 99 LYS A N 1
ATOM 753 C CA . LYS A 1 99 ? -20.604 57.479 -24.282 1.00 16.66 99 LYS A CA 1
ATOM 754 C C . LYS A 1 99 ? -20.562 56.024 -23.812 1.00 15.14 99 LYS A C 1
ATOM 755 O O . LYS A 1 99 ? -20.269 55.111 -24.592 1.00 17.03 99 LYS A O 1
ATOM 761 N N . VAL A 1 100 ? -20.830 55.812 -22.530 1.00 14.39 100 VAL A N 1
ATOM 762 C CA . VAL A 1 100 ? -20.821 54.456 -21.986 1.00 15.57 100 VAL A CA 1
ATOM 763 C C . VAL A 1 100 ? -21.983 53.640 -22.564 1.00 16.57 100 VAL A C 1
ATOM 764 O O . VAL A 1 100 ? -21.802 52.477 -22.925 1.00 16.04 100 VAL A O 1
ATOM 768 N N . SER A 1 101 ? -23.163 54.254 -22.681 1.00 16.89 101 SER A N 1
ATOM 769 C CA . SER A 1 101 ? -24.324 53.544 -23.216 1.00 20.97 101 SER A CA 1
ATOM 770 C C . SER A 1 101 ? -24.129 53.156 -24.678 1.00 19.51 101 SER A C 1
ATOM 771 O O . SER A 1 101 ? -24.575 52.098 -25.110 1.00 19.20 101 SER A O 1
ATOM 774 N N . GLU A 1 102 ? -23.448 54.001 -25.445 1.00 20.45 102 GLU A N 1
ATOM 775 C CA . GLU A 1 102 ? -23.213 53.685 -26.846 1.00 20.69 102 GLU A CA 1
ATOM 776 C C . GLU A 1 102 ? -22.240 52.518 -26.971 1.00 20.87 102 GLU A C 1
ATOM 777 O O . GLU A 1 102 ? -22.427 51.638 -27.827 1.00 17.88 102 GLU A O 1
ATOM 783 N N . ALA A 1 103 ? -21.205 52.502 -26.122 1.00 16.67 103 ALA A N 1
ATOM 784 C CA . ALA A 1 103 ? -20.228 51.408 -26.144 1.00 17.61 103 ALA A CA 1
ATOM 785 C C . ALA A 1 103 ? -20.921 50.111 -25.703 1.00 18.20 103 ALA A C 1
ATOM 786 O O . ALA A 1 103 ? -20.627 49.026 -26.203 1.00 20.13 103 ALA A O 1
ATOM 788 N N . TRP A 1 104 ? -21.835 50.245 -24.751 1.00 18.62 104 TRP A N 1
ATOM 789 C CA . TRP A 1 104 ? -22.588 49.112 -24.229 1.00 18.15 104 TRP A CA 1
ATOM 790 C C . TRP A 1 104 ? -23.458 48.548 -25.361 1.00 20.06 104 TRP A C 1
ATOM 791 O O . TRP A 1 104 ? -23.392 47.354 -25.671 1.00 19.99 104 TRP A O 1
ATOM 802 N N . LEU A 1 105 ? -24.262 49.411 -25.981 1.00 20.23 105 LEU A N 1
ATOM 803 C CA . LEU A 1 105 ? -25.134 48.980 -27.072 1.00 20.68 105 LEU A CA 1
ATOM 804 C C . LEU A 1 105 ? -24.335 48.258 -28.147 1.00 22.17 105 LEU A C 1
ATOM 805 O O . LEU A 1 105 ? -24.752 47.208 -28.649 1.00 23.99 105 LEU A O 1
ATOM 810 N N . ALA A 1 106 ? -23.183 48.812 -28.508 1.00 21.10 106 ALA A N 1
ATOM 811 C CA . ALA A 1 106 ? -22.340 48.183 -29.521 1.00 20.35 106 ALA A CA 1
ATOM 812 C C . ALA A 1 106 ? -21.835 46.824 -29.023 1.00 22.11 106 ALA A C 1
ATOM 813 O O . ALA A 1 106 ? -21.719 45.865 -29.802 1.00 18.96 106 ALA A O 1
ATOM 815 N N . SER A 1 107 ? -21.535 46.733 -27.728 1.00 17.45 107 SER A N 1
ATOM 816 C CA . SER A 1 107 ? -21.058 45.467 -27.176 1.00 19.90 107 SER A CA 1
ATOM 817 C C . SER A 1 107 ? -22.149 44.384 -27.236 1.00 17.83 107 SER A C 1
ATOM 818 O O . SER A 1 107 ? -21.850 43.198 -27.324 1.00 19.05 107 SER A O 1
ATOM 829 N N . GLN A 1 109 ? -24.361 44.016 -29.681 1.00 23.20 109 GLN A N 1
ATOM 830 C CA . GLN A 1 109 ? -24.343 43.527 -31.060 1.00 25.51 109 GLN A CA 1
ATOM 831 C C . GLN A 1 109 ? -23.176 42.555 -31.196 1.00 24.49 109 GLN A C 1
ATOM 832 O O . GLN A 1 109 ? -23.277 41.529 -31.861 1.00 23.16 109 GLN A O 1
ATOM 838 N N . ASP A 1 110 ? -22.062 42.890 -30.555 1.00 24.10 110 ASP A N 1
ATOM 839 C CA . ASP A 1 110 ? -20.880 42.038 -30.583 1.00 23.65 110 ASP A CA 1
ATOM 840 C C . ASP A 1 110 ? -21.186 40.683 -29.968 1.00 23.29 110 ASP A C 1
ATOM 841 O O . ASP A 1 110 ? -20.713 39.651 -30.444 1.00 20.31 110 ASP A O 1
ATOM 846 N N . VAL A 1 111 ? -21.962 40.690 -28.892 1.00 20.91 111 VAL A N 1
ATOM 847 C CA . VAL A 1 111 ? -22.303 39.439 -28.229 1.00 22.20 111 VAL A CA 1
ATOM 848 C C . VAL A 1 111 ? -23.096 38.571 -29.195 1.00 22.58 111 VAL A C 1
ATOM 849 O O . VAL A 1 111 ? -22.858 37.373 -29.299 1.00 19.88 111 VAL A O 1
ATOM 853 N N . LEU A 1 112 ? -24.026 39.189 -29.913 1.00 25.25 112 LEU A N 1
ATOM 854 C CA . LEU A 1 112 ? -24.840 38.460 -30.883 1.00 28.37 112 LEU A CA 1
ATOM 855 C C . LEU A 1 112 ? -23.979 37.907 -32.016 1.00 29.37 112 LEU A C 1
ATOM 856 O O . LEU A 1 112 ? -24.361 36.948 -32.678 1.00 30.95 112 LEU A O 1
ATOM 861 N N . GLY A 1 113 ? -22.810 38.513 -32.220 1.00 29.35 113 GLY A N 1
ATOM 862 C CA . GLY A 1 113 ? -21.902 38.079 -33.270 1.00 25.99 113 GLY A CA 1
ATOM 863 C C . GLY A 1 113 ? -21.117 36.829 -32.910 1.00 28.83 113 GLY A C 1
ATOM 864 O O . GLY A 1 113 ? -20.479 36.219 -33.775 1.00 23.37 113 GLY A O 1
ATOM 865 N N . VAL A 1 114 ? -21.142 36.461 -31.628 1.00 25.70 114 VAL A N 1
ATOM 866 C CA . VAL A 1 114 ? -20.470 35.260 -31.150 1.00 23.77 114 VAL A CA 1
ATOM 867 C C . VAL A 1 114 ? -21.490 34.156 -31.375 1.00 26.98 114 VAL A C 1
ATOM 868 O O . VAL A 1 114 ? -22.420 33.992 -30.589 1.00 28.96 114 VAL A O 1
ATOM 872 N N . GLN A 1 115 ? -21.310 33.396 -32.450 1.00 31.62 115 GLN A N 1
ATOM 873 C CA . GLN A 1 115 ? -22.266 32.352 -32.821 1.00 37.57 115 GLN A CA 1
ATOM 874 C C . GLN A 1 115 ? -22.339 31.064 -32.010 1.00 40.09 115 GLN A C 1
ATOM 875 O O . GLN A 1 115 ? -23.424 30.683 -31.579 1.00 43.04 115 GLN A O 1
ATOM 881 N N . ASP A 1 116 ? -21.222 30.380 -31.800 1.00 42.52 116 ASP A N 1
ATOM 882 C CA . ASP A 1 116 ? -21.281 29.148 -31.021 1.00 45.70 116 ASP A CA 1
ATOM 883 C C . ASP A 1 116 ? -20.377 29.213 -29.791 1.00 44.31 116 ASP A C 1
ATOM 884 O O . ASP A 1 116 ? -19.297 29.806 -29.832 1.00 44.43 116 ASP A O 1
ATOM 889 N N . GLN A 1 117 ? -20.831 28.601 -28.701 1.00 41.36 117 GLN A N 1
ATOM 890 C CA . GLN A 1 117 ? -20.087 28.603 -27.447 1.00 41.11 117 GLN A CA 1
ATOM 891 C C . GLN A 1 117 ? -18.730 27.932 -27.580 1.00 43.36 117 GLN A C 1
ATOM 892 O O . GLN A 1 117 ? -17.774 28.313 -26.904 1.00 45.13 117 GLN A O 1
ATOM 898 N N . ALA A 1 118 ? -18.651 26.936 -28.456 1.00 44.74 118 ALA A N 1
ATOM 899 C CA . ALA A 1 118 ? -17.405 26.217 -28.692 1.00 46.08 118 ALA A CA 1
ATOM 900 C C . ALA A 1 118 ? -16.393 27.151 -29.347 1.00 46.75 118 ALA A C 1
ATOM 901 O O . ALA A 1 118 ? -15.198 26.867 -29.381 1.00 48.15 118 ALA A O 1
ATOM 903 N N . SER A 1 119 ? -16.887 28.271 -29.864 1.00 46.13 119 SER A N 1
ATOM 904 C CA . SER A 1 119 ? -16.048 29.259 -30.525 1.00 45.09 119 SER A CA 1
ATOM 905 C C . SER A 1 119 ? -15.311 30.137 -29.521 1.00 46.17 119 SER A C 1
ATOM 906 O O . SER A 1 119 ? -14.352 30.824 -29.874 1.00 45.01 119 SER A O 1
ATOM 909 N N . ILE A 1 120 ? -15.767 30.122 -28.271 1.00 43.93 120 ILE A N 1
ATOM 910 C CA . ILE A 1 120 ? -15.137 30.919 -27.229 1.00 42.39 120 ILE A CA 1
ATOM 911 C C . ILE A 1 120 ? -13.949 30.117 -26.711 1.00 41.40 120 ILE A C 1
ATOM 912 O O . ILE A 1 120 ? -14.118 29.105 -26.043 1.00 42.81 120 ILE A O 1
ATOM 917 N N . PRO A 1 121 ? -12.724 30.573 -27.019 1.00 41.42 121 PRO A N 1
ATOM 918 C CA . PRO A 1 121 ? -11.433 29.976 -26.655 1.00 40.06 121 PRO A CA 1
ATOM 919 C C . PRO A 1 121 ? -11.139 29.670 -25.189 1.00 38.59 121 PRO A C 1
ATOM 920 O O . PRO A 1 121 ? -10.796 28.539 -24.843 1.00 37.72 121 PRO A O 1
ATOM 924 N N . GLU A 1 122 ? -11.272 30.680 -24.338 1.00 37.61 122 GLU A N 1
ATOM 925 C CA . GLU A 1 122 ? -10.944 30.541 -22.924 1.00 37.83 122 GLU A CA 1
ATOM 926 C C . GLU A 1 122 ? -11.817 29.652 -22.048 1.00 37.16 122 GLU A C 1
ATOM 927 O O . GLU A 1 122 ? -11.539 29.515 -20.857 1.00 37.36 122 GLU A O 1
ATOM 933 N N . LEU A 1 123 ? -12.864 29.050 -22.598 1.00 34.99 123 LEU A N 1
ATOM 934 C CA . LEU A 1 123 ? -13.722 28.215 -21.762 1.00 33.33 123 LEU A CA 1
ATOM 935 C C . LEU A 1 123 ? -13.121 26.836 -21.468 1.00 33.17 123 LEU A C 1
ATOM 936 O O . LEU A 1 123 ? -13.611 25.804 -21.933 1.00 31.39 123 LEU A O 1
ATOM 941 N N . ASN A 1 124 ? -12.056 26.827 -20.675 1.00 32.30 124 ASN A N 1
ATOM 942 C CA . ASN A 1 124 ? -11.378 25.582 -20.316 1.00 30.58 124 ASN A CA 1
ATOM 943 C C . ASN A 1 124 ? -10.830 25.695 -18.899 1.00 29.94 124 ASN A C 1
ATOM 944 O O . ASN A 1 124 ? -10.815 26.784 -18.317 1.00 26.22 124 ASN A O 1
ATOM 949 N N . ILE A 1 125 ? -10.367 24.575 -18.351 1.00 30.34 125 ILE A N 1
ATOM 950 C CA . ILE A 1 125 ? -9.849 24.551 -16.985 1.00 31.02 125 ILE A CA 1
ATOM 951 C C . ILE A 1 125 ? -8.597 25.393 -16.748 1.00 29.48 125 ILE A C 1
ATOM 952 O O . ILE A 1 125 ? -8.255 25.689 -15.606 1.00 29.35 125 ILE A O 1
ATOM 957 N N . TYR A 1 126 ? -7.916 25.782 -17.817 1.00 28.48 126 TYR A N 1
ATOM 958 C CA . TYR A 1 126 ? -6.698 26.567 -17.676 1.00 30.71 126 TYR A CA 1
ATOM 959 C C . TYR A 1 126 ? -6.951 28.066 -17.627 1.00 30.02 126 TYR A C 1
ATOM 960 O O . TYR A 1 126 ? -6.285 28.788 -16.885 1.00 30.71 126 TYR A O 1
ATOM 969 N N . GLN A 1 127 ? -7.936 28.520 -18.397 1.00 28.30 127 GLN A N 1
ATOM 970 C CA . GLN A 1 127 ? -8.240 29.939 -18.499 1.00 28.47 127 GLN A CA 1
ATOM 971 C C . GLN A 1 127 ? -9.517 30.445 -17.842 1.00 27.90 127 GLN A C 1
ATOM 972 O O . GLN A 1 127 ? -9.786 31.639 -17.884 1.00 29.09 127 GLN A O 1
ATOM 978 N N . CYS A 1 128 ? -10.295 29.554 -17.240 1.00 28.15 128 CYS A N 1
ATOM 979 C CA . CYS A 1 128 ? -11.558 29.931 -16.608 1.00 25.31 128 CYS A CA 1
ATOM 980 C C . CYS A 1 128 ? -11.762 29.177 -15.292 1.00 25.18 128 CYS A C 1
ATOM 981 O O . CYS A 1 128 ? -11.451 27.990 -15.203 1.00 23.65 128 CYS A O 1
ATOM 984 N N . GLY A 1 129 ? -12.297 29.867 -14.283 1.00 23.10 129 GLY A N 1
ATOM 985 C CA . GLY A 1 129 ? -12.519 29.263 -12.976 1.00 20.75 129 GLY A CA 1
ATOM 986 C C . GLY A 1 129 ? -13.655 28.257 -12.808 1.00 22.29 129 GLY A C 1
ATOM 987 O O . GLY A 1 129 ? -13.646 27.475 -11.846 1.00 22.03 129 GLY A O 1
ATOM 988 N N . SER A 1 130 ? -14.631 28.288 -13.716 1.00 18.35 130 SER A N 1
ATOM 989 C CA . SER A 1 130 ? -15.785 27.387 -13.696 1.00 20.58 130 SER A CA 1
ATOM 990 C C . SER A 1 130 ? -16.184 27.240 -15.159 1.00 20.77 130 SER A C 1
ATOM 991 O O . SER A 1 130 ? -17.252 27.693 -15.572 1.00 19.51 13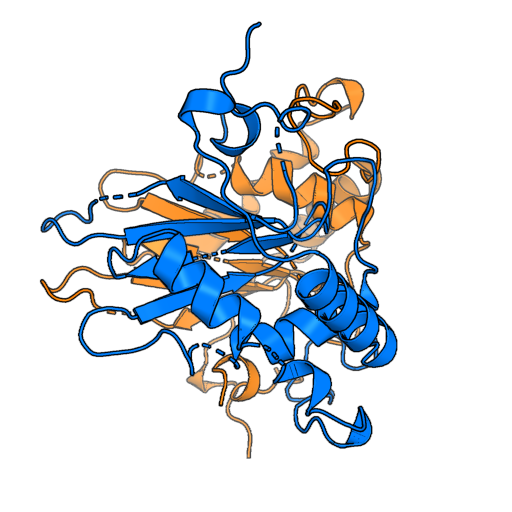0 SER A O 1
ATOM 994 N N . TYR A 1 131 ? -15.320 26.597 -15.938 1.00 22.71 131 TYR A N 1
ATOM 995 C CA . TYR A 1 131 ? -15.537 26.489 -17.372 1.00 25.65 131 TYR A CA 1
ATOM 996 C C . TYR A 1 131 ? -16.848 25.892 -17.882 1.00 26.80 131 TYR A C 1
ATOM 997 O O . TYR A 1 131 ? -17.211 26.127 -19.033 1.00 21.44 131 TYR A O 1
ATOM 1006 N N . THR A 1 132 ? -17.569 25.150 -17.049 1.00 25.92 132 THR A N 1
ATOM 1007 C CA . THR A 1 132 ? -18.840 24.579 -17.498 1.00 28.97 132 THR A CA 1
ATOM 1008 C C . THR A 1 132 ? -20.036 25.459 -17.115 1.00 29.76 132 THR A C 1
ATOM 1009 O O . THR A 1 132 ? -21.140 25.281 -17.635 1.00 28.95 132 THR A O 1
ATOM 1013 N N . GLU A 1 133 ? -19.824 26.412 -16.209 1.00 26.37 133 GLU A N 1
ATOM 1014 C CA . GLU A 1 133 ? -20.916 27.288 -15.784 1.00 25.39 133 GLU A CA 1
ATOM 1015 C C . GLU A 1 133 ? -21.154 28.388 -16.828 1.00 24.75 133 GLU A C 1
ATOM 1016 O O . GLU A 1 133 ? -21.030 29.580 -16.535 1.00 25.17 133 GLU A O 1
ATOM 1022 N N . HIS A 1 134 ? -21.511 27.982 -18.045 1.00 22.96 134 HIS A N 1
ATOM 1023 C CA . HIS A 1 134 ? -21.738 28.928 -19.131 1.00 22.30 134 HIS A CA 1
ATOM 1024 C C . HIS A 1 134 ? -22.993 28.682 -19.932 1.00 23.52 134 HIS A C 1
ATOM 1025 O O . HIS A 1 134 ? -23.480 27.550 -20.019 1.00 21.26 134 HIS A O 1
ATOM 1032 N N . SER A 1 135 ? -23.505 29.753 -20.530 1.00 19.52 135 SER A N 1
ATOM 1033 C CA . SER A 1 135 ? -24.685 29.662 -21.379 1.00 20.17 135 SER A CA 1
ATOM 1034 C C . SER A 1 135 ? -24.700 30.802 -22.398 1.00 20.48 135 SER A C 1
ATOM 1035 O O . SER A 1 135 ? -25.165 31.907 -22.097 1.00 16.08 135 SER A O 1
ATOM 1038 N N . LEU A 1 136 ? -24.179 30.531 -23.595 1.00 19.68 136 LEU A N 1
ATOM 1039 C CA . LEU A 1 136 ? -24.144 31.537 -24.662 1.00 23.89 136 LEU A CA 1
ATOM 1040 C C . LEU A 1 136 ? -25.591 31.867 -25.040 1.00 22.81 136 LEU A C 1
ATOM 1041 O O . LEU A 1 136 ? -25.904 32.976 -25.476 1.00 23.23 136 LEU A O 1
ATOM 1046 N N . GLU A 1 137 ? -26.471 30.887 -24.856 1.00 21.49 137 GLU A N 1
ATOM 1047 C CA . GLU A 1 137 ? -27.882 31.068 -25.154 1.00 22.25 137 GLU A CA 1
ATOM 1048 C C . GLU A 1 137 ? -28.471 32.184 -24.281 1.00 21.20 137 GLU A C 1
ATOM 1049 O O . GLU A 1 137 ? -29.120 33.100 -24.784 1.00 22.35 137 GLU A O 1
ATOM 1055 N N . ASP A 1 138 ? -28.249 32.116 -22.973 1.00 19.85 138 ASP A N 1
ATOM 1056 C CA . ASP A 1 138 ? -28.776 33.152 -22.084 1.00 20.37 138 ASP A CA 1
ATOM 1057 C C . ASP A 1 138 ? -28.175 34.536 -22.415 1.00 18.36 138 ASP A C 1
ATOM 1058 O O . ASP A 1 138 ? -28.871 35.552 -22.397 1.00 18.55 138 ASP A O 1
ATOM 1063 N N . ALA A 1 139 ? -26.879 34.560 -22.705 1.00 19.21 139 ALA A N 1
ATOM 1064 C CA . ALA A 1 139 ? -26.186 35.810 -23.039 1.00 21.39 139 ALA A CA 1
ATOM 1065 C C . ALA A 1 139 ? -26.778 36.425 -24.320 1.00 21.60 139 ALA A C 1
ATOM 1066 O O . ALA A 1 139 ? -26.979 37.643 -24.408 1.00 21.00 139 ALA A O 1
ATOM 1068 N N . HIS A 1 140 ? -27.059 35.587 -25.315 1.00 21.62 140 HIS A N 1
ATOM 1069 C CA . HIS A 1 140 ? -27.672 36.086 -26.548 1.00 20.27 140 HIS A CA 1
ATOM 1070 C C . HIS A 1 140 ? -29.046 36.647 -26.209 1.00 20.26 140 HIS A C 1
ATOM 1071 O O . HIS A 1 140 ? -29.429 37.719 -26.684 1.00 22.85 140 HIS A O 1
ATOM 1078 N N . GLU A 1 141 ? -29.795 35.927 -25.383 1.00 19.92 141 GLU A N 1
ATOM 1079 C CA . GLU A 1 141 ? -31.113 36.403 -25.003 1.00 21.25 141 GLU A CA 1
ATOM 1080 C C . GLU A 1 141 ? -30.996 37.759 -24.308 1.00 22.34 141 GLU A C 1
ATOM 1081 O O . GLU A 1 141 ? -31.747 38.683 -24.605 1.00 20.69 141 GLU A O 1
ATOM 1087 N N . ILE A 1 142 ? -30.048 37.883 -23.384 1.00 20.88 142 ILE A N 1
ATOM 1088 C CA . ILE A 1 142 ? -29.875 39.143 -22.672 1.00 21.18 142 ILE A CA 1
ATOM 1089 C C . ILE A 1 142 ? -29.541 40.276 -23.642 1.00 18.67 142 ILE A C 1
ATOM 1090 O O . ILE A 1 142 ? -30.134 41.360 -23.571 1.00 19.15 142 ILE A O 1
ATOM 1095 N N . ALA A 1 143 ? -28.605 40.019 -24.552 1.00 18.00 143 ALA A N 1
ATOM 1096 C CA . ALA A 1 143 ? -28.196 41.015 -25.543 1.00 19.34 143 ALA A CA 1
ATOM 1097 C C . ALA A 1 143 ? -29.371 41.515 -26.397 1.00 22.50 143 ALA A C 1
ATOM 1098 O O . ALA A 1 143 ? -29.558 42.723 -26.561 1.00 20.78 143 ALA A O 1
ATOM 1100 N N . LYS A 1 144 ? -30.155 40.585 -26.939 1.00 22.92 144 LYS A N 1
ATOM 1101 C CA . LYS A 1 144 ? -31.312 40.946 -27.768 1.00 25.70 144 LYS A CA 1
ATOM 1102 C C . LYS A 1 144 ? -32.276 41.803 -26.967 1.00 24.85 144 LYS A C 1
ATOM 1103 O O . LYS A 1 144 ? -32.801 42.807 -27.453 1.00 25.55 144 LYS A O 1
ATOM 1109 N N . ASN A 1 145 ? -32.499 41.404 -25.723 1.00 25.17 145 ASN A N 1
ATOM 1110 C CA . ASN A 1 145 ? -33.404 42.128 -24.856 1.00 25.98 145 ASN A CA 1
ATOM 1111 C C . ASN A 1 145 ? -32.947 43.573 -24.674 1.00 26.00 145 ASN A C 1
ATOM 1112 O O . ASN A 1 145 ? -33.748 44.501 -24.800 1.00 25.11 145 ASN A O 1
ATOM 1117 N N . VAL A 1 146 ? -31.660 43.767 -24.387 1.00 23.56 146 VAL A N 1
ATOM 1118 C CA . VAL A 1 146 ? -31.125 45.112 -24.193 1.00 22.41 146 VAL A CA 1
ATOM 1119 C C . VAL A 1 146 ? -31.274 45.948 -25.462 1.00 22.94 146 VAL A C 1
ATOM 1120 O O . VAL A 1 146 ? -31.723 47.087 -25.416 1.00 22.34 146 VAL A O 1
ATOM 1124 N N . ILE A 1 147 ? -30.898 45.373 -26.592 1.00 24.12 147 ILE A N 1
ATOM 1125 C CA . ILE A 1 147 ? -31.014 46.063 -27.865 1.00 25.97 147 ILE A CA 1
ATOM 1126 C C . ILE A 1 147 ? -32.478 46.445 -28.111 1.00 28.70 147 ILE A C 1
ATOM 1127 O O . ILE A 1 147 ? -32.790 47.574 -28.496 1.00 30.69 147 ILE A O 1
ATOM 1132 N N . ALA A 1 148 ? -33.380 45.511 -27.855 1.00 29.35 148 ALA A N 1
ATOM 1133 C CA . ALA A 1 148 ? -34.796 45.759 -28.068 1.00 30.73 148 ALA A CA 1
ATOM 1134 C C . ALA A 1 148 ? -35.352 46.849 -27.162 1.00 33.23 148 ALA A C 1
ATOM 1135 O O . ALA A 1 148 ? -36.185 47.654 -27.590 1.00 30.86 148 ALA A O 1
ATOM 1137 N N . ARG A 1 149 ? -34.898 46.888 -25.914 1.00 31.43 149 ARG A N 1
ATOM 1138 C CA . ARG A 1 149 ? -35.411 47.880 -24.982 1.00 30.84 149 ARG A CA 1
ATOM 1139 C C . ARG A 1 149 ? -34.698 49.224 -25.042 1.00 29.23 149 ARG A C 1
ATOM 1140 O O . ARG A 1 149 ? -35.283 50.251 -24.709 1.00 27.94 149 ARG A O 1
ATOM 1148 N N . GLY A 1 150 ? -33.443 49.227 -25.477 1.00 29.79 150 GLY A N 1
ATOM 1149 C CA . GLY A 1 150 ? -32.703 50.479 -25.535 1.00 27.49 150 GLY A CA 1
ATOM 1150 C C . GLY A 1 150 ? -32.142 50.831 -24.169 1.00 26.08 150 GLY A C 1
ATOM 1151 O O . GLY A 1 150 ? -32.707 50.434 -23.153 1.00 25.63 150 GLY A O 1
ATOM 1152 N N . ILE A 1 151 ? -31.036 51.575 -24.151 1.00 25.84 151 ILE A N 1
ATOM 1153 C CA . ILE A 1 151 ? -30.348 51.969 -22.920 1.00 26.02 151 ILE A CA 1
ATOM 1154 C C . ILE A 1 151 ? -30.724 53.367 -22.436 1.00 27.27 151 ILE A C 1
ATOM 1155 O O . ILE A 1 151 ? -30.479 54.359 -23.126 1.00 27.86 151 ILE A O 1
ATOM 1160 N N . GLY A 1 152 ? -31.296 53.445 -21.242 1.00 22.79 152 GLY A N 1
ATOM 1161 C CA . GLY A 1 152 ? -31.649 54.739 -20.693 1.00 20.94 152 GLY A CA 1
ATOM 1162 C C . GLY A 1 152 ? -30.566 55.244 -19.752 1.00 23.32 152 GLY A C 1
ATOM 1163 O O . GLY A 1 152 ? -29.415 54.815 -19.823 1.00 22.23 152 GLY A O 1
ATOM 1164 N N . VAL A 1 153 ? -30.939 56.145 -18.854 1.00 22.69 153 VAL A N 1
ATOM 1165 C CA . VAL A 1 153 ? -29.999 56.713 -17.900 1.00 23.93 153 VAL A CA 1
ATOM 1166 C C . VAL A 1 153 ? -30.666 56.927 -16.550 1.00 24.19 153 VAL A C 1
ATOM 1167 O O . VAL A 1 153 ? -31.815 57.341 -16.482 1.00 24.49 153 VAL A O 1
ATOM 1171 N N . ASN A 1 154 ? -29.949 56.619 -15.477 1.00 23.29 154 ASN A N 1
ATOM 1172 C CA . ASN A 1 154 ? -30.466 56.830 -14.134 1.00 23.70 154 ASN A CA 1
ATOM 1173 C C . ASN A 1 154 ? -29.505 57.825 -13.500 1.00 25.29 154 ASN A C 1
ATOM 1174 O O . ASN A 1 154 ? -28.292 57.687 -13.625 1.00 24.52 154 ASN A O 1
ATOM 1179 N N . LYS A 1 155 ? -30.042 58.830 -12.828 1.00 27.08 155 LYS A N 1
ATOM 1180 C CA . LYS A 1 155 ? -29.206 59.830 -12.180 1.00 29.29 155 LYS A CA 1
ATOM 1181 C C . LYS A 1 155 ? -29.466 59.774 -10.686 1.00 28.08 155 LYS A C 1
ATOM 1182 O O . LYS A 1 155 ? -30.615 59.707 -10.244 1.00 24.34 155 LYS A O 1
ATOM 1188 N N . ASN A 1 156 ? -28.382 59.771 -9.919 1.00 25.22 156 ASN A N 1
ATOM 1189 C CA . ASN A 1 156 ? -28.452 59.695 -8.474 1.00 29.42 156 ASN A CA 1
ATOM 1190 C C . ASN A 1 156 ? -29.438 60.693 -7.850 1.00 32.37 156 ASN A C 1
ATOM 1191 O O . ASN A 1 156 ? -30.062 60.391 -6.824 1.00 31.09 156 ASN A O 1
ATOM 1196 N N . GLU A 1 157 ? -29.594 61.859 -8.477 1.00 33.91 157 GLU A N 1
ATOM 1197 C CA . GLU A 1 157 ? -30.509 62.888 -7.973 1.00 37.06 157 GLU A CA 1
ATOM 1198 C C . GLU A 1 157 ? -31.955 62.408 -7.940 1.00 36.82 157 GLU A C 1
ATOM 1199 O O . GLU A 1 157 ? -32.701 62.741 -7.020 1.00 37.37 157 GLU A O 1
ATOM 1205 N N . ASP A 1 158 ? -32.357 61.639 -8.947 1.00 34.41 158 ASP A N 1
ATOM 1206 C CA . ASP A 1 158 ? -33.735 61.157 -9.017 1.00 36.93 158 ASP A CA 1
ATOM 1207 C C . ASP A 1 158 ? -33.961 59.844 -8.283 1.00 36.73 158 ASP A C 1
ATOM 1208 O O . ASP A 1 158 ? -35.048 59.265 -8.351 1.00 38.26 158 ASP A O 1
ATOM 1213 N N . LEU A 1 159 ? -32.946 59.371 -7.576 1.00 35.19 159 LEU A N 1
ATOM 1214 C CA . LEU A 1 159 ? -33.071 58.105 -6.871 1.00 35.56 159 LEU A CA 1
ATOM 1215 C C . LEU A 1 159 ? -32.934 58.269 -5.365 1.00 37.24 159 LEU A C 1
ATOM 1216 O O . LEU A 1 159 ? -32.701 57.297 -4.648 1.00 37.88 159 LEU A O 1
ATOM 1221 N N . SER A 1 160 ? -33.088 59.500 -4.887 1.00 39.15 160 SER A N 1
ATOM 1222 C CA . SER A 1 160 ? -32.983 59.778 -3.463 1.00 42.33 160 SER A CA 1
ATOM 1223 C C . SER A 1 160 ? -33.889 58.842 -2.670 1.00 43.40 160 SER A C 1
ATOM 1224 O O . SER A 1 160 ? -35.005 58.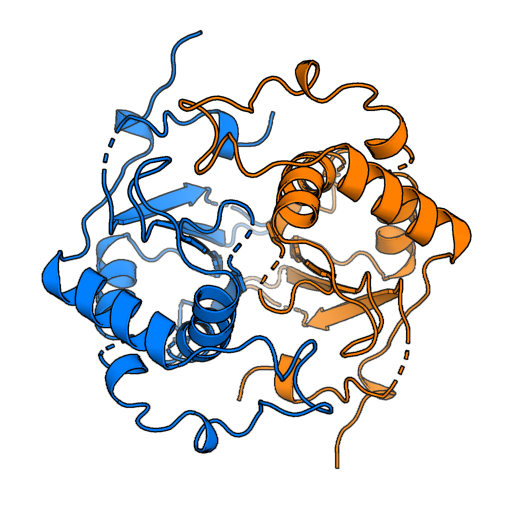514 -3.094 1.00 42.01 160 SER A O 1
ATOM 1227 N N . LEU A 1 161 ? -33.398 58.419 -1.511 1.00 44.75 161 LEU A N 1
ATOM 1228 C CA . LEU A 1 161 ? -34.125 57.498 -0.651 1.00 48.29 161 LEU A CA 1
ATOM 1229 C C . LEU A 1 161 ? -34.446 58.147 0.696 1.00 50.04 161 LEU A C 1
ATOM 1230 O O . LEU A 1 161 ? -33.571 58.740 1.325 1.00 50.69 161 LEU A O 1
ATOM 1235 N N . ASP A 1 162 ? -35.698 58.046 1.135 1.00 52.82 162 ASP A N 1
ATOM 1236 C CA . ASP A 1 162 ? -36.082 58.612 2.425 1.00 57.76 162 ASP A CA 1
ATOM 1237 C C . ASP A 1 162 ? -35.590 57.701 3.544 1.00 60.77 162 ASP A C 1
ATOM 1238 O O . ASP A 1 162 ? -34.624 56.961 3.372 1.00 62.13 162 ASP A O 1
ATOM 1243 N N . ASN A 1 163 ? -36.247 57.757 4.694 1.00 63.82 163 ASN A N 1
ATOM 1244 C CA . ASN A 1 163 ? -35.856 56.908 5.809 1.00 66.28 163 ASN A CA 1
ATOM 1245 C C . ASN A 1 163 ? -37.013 56.021 6.233 1.00 66.95 163 ASN A C 1
ATOM 1246 O O . ASN A 1 163 ? -38.138 56.248 5.738 1.00 67.76 163 ASN A O 1
ATOM 1251 N N . LEU B 1 3 ? -7.421 37.772 -24.811 1.00 50.63 3 LEU B N 1
ATOM 1252 C CA . LEU B 1 3 ? -6.960 39.179 -24.638 1.00 49.69 3 LEU B CA 1
ATOM 1253 C C . LEU B 1 3 ? -6.985 39.562 -23.157 1.00 48.35 3 LEU B C 1
ATOM 1254 O O . LEU B 1 3 ? -5.993 40.060 -22.627 1.00 49.26 3 LEU B O 1
ATOM 1259 N N . LEU B 1 4 ? -8.119 39.328 -22.497 1.00 46.03 4 LEU B N 1
ATOM 1260 C CA . LEU B 1 4 ? -8.272 39.650 -21.075 1.00 42.55 4 LEU B CA 1
ATOM 1261 C C . LEU B 1 4 ? -7.175 39.025 -20.202 1.00 41.71 4 LEU B C 1
ATOM 1262 O O . LEU B 1 4 ? -6.792 37.872 -20.396 1.00 41.61 4 LEU B O 1
ATOM 1267 N N . ASP B 1 5 ? -6.683 39.800 -19.238 1.00 39.48 5 ASP B N 1
ATOM 1268 C CA . ASP B 1 5 ? -5.619 39.362 -18.337 1.00 40.85 5 ASP B CA 1
ATOM 1269 C C . ASP B 1 5 ? -5.859 38.050 -17.594 1.00 38.24 5 ASP B C 1
ATOM 1270 O O . ASP B 1 5 ? -4.929 37.268 -17.405 1.00 36.98 5 ASP B O 1
ATOM 1275 N N . SER B 1 6 ? -7.092 37.812 -17.162 1.00 35.35 6 SER B N 1
ATOM 1276 C CA . SER B 1 6 ? -7.403 36.586 -16.439 1.00 37.16 6 SER B CA 1
ATOM 1277 C C . SER B 1 6 ? -7.251 35.338 -17.311 1.00 37.28 6 SER B C 1
ATOM 1278 O O . SER B 1 6 ? -7.187 34.222 -16.800 1.00 37.58 6 SER B O 1
ATOM 1281 N N . PHE B 1 7 ? -7.188 35.528 -18.625 1.00 38.38 7 PHE B N 1
ATOM 1282 C CA . PHE B 1 7 ? -7.038 34.401 -19.545 1.00 41.85 7 PHE B CA 1
ATOM 1283 C C . PHE B 1 7 ? -5.563 34.012 -19.711 1.00 41.26 7 PHE B C 1
ATOM 1284 O O . PHE B 1 7 ? -5.253 32.975 -20.297 1.00 42.48 7 PHE B O 1
ATOM 1292 N N . LYS B 1 8 ? -4.662 34.843 -19.192 1.00 40.20 8 LYS B N 1
ATOM 1293 C CA . LYS B 1 8 ? -3.225 34.595 -19.307 1.00 39.14 8 LYS B CA 1
ATOM 1294 C C . LYS B 1 8 ? -2.637 33.856 -18.106 1.00 38.91 8 LYS B C 1
ATOM 1295 O O . LYS B 1 8 ? -1.436 33.582 -18.060 1.00 40.26 8 LYS B O 1
ATOM 1301 N N . VAL B 1 9 ? -3.471 33.539 -17.128 1.00 36.84 9 VAL B N 1
ATOM 1302 C CA . VAL B 1 9 ? -2.984 32.847 -15.947 1.00 36.86 9 VAL B CA 1
ATOM 1303 C C . VAL B 1 9 ? -3.545 31.430 -15.874 1.00 35.80 9 VAL B C 1
ATOM 1304 O O . VAL B 1 9 ? -4.732 31.211 -16.129 1.00 34.60 9 VAL B O 1
ATOM 1308 N N . ASP B 1 10 ? -2.679 30.475 -15.528 1.00 35.25 10 ASP B N 1
ATOM 1309 C CA . ASP B 1 10 ? -3.060 29.065 -15.428 1.00 33.00 10 ASP B CA 1
ATOM 1310 C C . ASP B 1 10 ? -3.862 28.767 -14.169 1.00 32.48 10 ASP B C 1
ATOM 1311 O O . ASP B 1 10 ? -3.315 28.673 -13.070 1.00 32.50 10 ASP B O 1
ATOM 1316 N N . HIS B 1 11 ? -5.164 28.588 -14.343 1.00 32.01 11 HIS B N 1
ATOM 1317 C CA . HIS B 1 11 ? -6.053 28.311 -13.222 1.00 29.88 11 HIS B CA 1
ATOM 1318 C C . HIS B 1 11 ? -5.813 26.973 -12.502 1.00 31.10 11 HIS B C 1
ATOM 1319 O O . HIS B 1 11 ? -6.185 26.820 -11.337 1.00 29.13 11 HIS B O 1
ATOM 1326 N N . THR B 1 12 ? -5.190 26.008 -13.173 1.00 31.56 12 THR B N 1
ATOM 1327 C CA . THR B 1 12 ? -4.937 24.721 -12.526 1.00 32.95 12 THR B CA 1
ATOM 1328 C C . THR B 1 12 ? -3.789 24.801 -11.519 1.00 33.96 12 THR B C 1
ATOM 1329 O O . THR B 1 12 ? -3.595 23.886 -10.722 1.00 34.50 12 THR B O 1
ATOM 1333 N N . LYS B 1 13 ? -3.041 25.902 -11.548 1.00 34.05 13 LYS B N 1
ATOM 1334 C CA . LYS B 1 13 ? -1.917 26.095 -10.638 1.00 34.68 13 LYS B CA 1
ATOM 1335 C C . LYS B 1 13 ? -2.235 27.063 -9.490 1.00 34.35 13 LYS B C 1
ATOM 1336 O O . LYS B 1 13 ? -1.341 27.461 -8.742 1.00 33.46 13 LYS B O 1
ATOM 1350 N N . ASN B 1 15 ? -3.731 28.360 -5.872 1.00 28.89 15 ASN B N 1
ATOM 1351 C CA . ASN B 1 15 ? -4.036 27.894 -4.524 1.00 28.40 15 ASN B CA 1
ATOM 1352 C C . ASN B 1 15 ? -5.260 28.698 -4.121 1.00 26.22 15 ASN B C 1
ATOM 1353 O O . ASN B 1 15 ? -5.507 29.761 -4.682 1.00 25.43 15 ASN B O 1
ATOM 1358 N N . ALA B 1 16 ? -6.013 28.199 -3.149 1.00 22.29 16 ALA B N 1
ATOM 1359 C CA . ALA B 1 16 ? -7.205 28.886 -2.668 1.00 22.87 16 ALA B CA 1
ATOM 1360 C C . ALA B 1 16 ? -7.532 28.290 -1.323 1.00 21.56 16 ALA B C 1
ATOM 1361 O O . ALA B 1 16 ? -7.385 27.088 -1.139 1.00 22.39 16 ALA B O 1
ATOM 1363 N N . PRO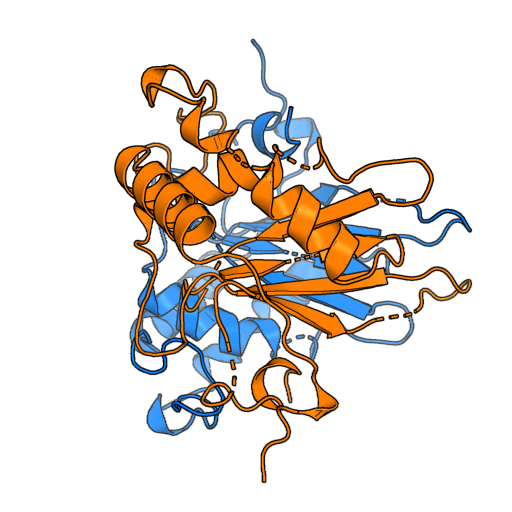 B 1 17 ? -7.990 29.114 -0.366 1.00 21.11 17 PRO B N 1
ATOM 1364 C CA . PRO B 1 17 ? -8.216 30.564 -0.479 1.00 20.96 17 PRO B CA 1
ATOM 1365 C C . PRO B 1 17 ? -6.884 31.271 -0.682 1.00 22.97 17 PRO B C 1
ATOM 1366 O O . PRO B 1 17 ? -5.890 30.888 -0.065 1.00 23.23 17 PRO B O 1
ATOM 1370 N N . ALA B 1 18 ? -6.850 32.302 -1.525 1.00 19.22 18 ALA B N 1
ATOM 1371 C CA . ALA B 1 18 ? -5.592 33.013 -1.753 1.00 21.28 18 ALA B CA 1
ATOM 1372 C C . ALA B 1 18 ? -5.754 34.374 -2.405 1.00 21.05 18 ALA B C 1
ATOM 1373 O O . ALA B 1 18 ? -6.742 34.629 -3.103 1.00 22.09 18 ALA B O 1
ATOM 1375 N N . VAL B 1 19 ? -4.772 35.243 -2.170 1.00 20.54 19 VAL B N 1
ATOM 1376 C CA . VAL B 1 19 ? -4.761 36.593 -2.732 1.00 18.84 19 VAL B CA 1
ATOM 1377 C C . VAL B 1 19 ? -3.765 36.661 -3.871 1.00 20.85 19 VAL B C 1
ATOM 1378 O O . VAL B 1 19 ? -2.653 36.139 -3.760 1.00 21.11 19 VAL B O 1
ATOM 1382 N N . ARG B 1 20 ? -4.161 37.300 -4.967 1.00 16.27 20 ARG B N 1
ATOM 1383 C CA . ARG B 1 20 ? -3.268 37.465 -6.106 1.00 20.17 20 ARG B CA 1
ATOM 1384 C C . ARG B 1 20 ? -3.402 38.884 -6.658 1.00 21.40 20 ARG B C 1
ATOM 1385 O O . ARG B 1 20 ? -4.525 39.385 -6.832 1.00 20.39 20 ARG B O 1
ATOM 1393 N N . ILE B 1 21 ? -2.275 39.542 -6.904 1.00 18.51 21 ILE B N 1
ATOM 1394 C CA . ILE B 1 21 ? -2.328 40.875 -7.481 1.00 18.97 21 ILE B CA 1
ATOM 1395 C C . ILE B 1 21 ? -2.570 40.632 -8.962 1.00 19.68 21 ILE B C 1
ATOM 1396 O O . ILE B 1 21 ? -1.689 40.147 -9.663 1.00 18.98 21 ILE B O 1
ATOM 1401 N N . ALA B 1 22 ? -3.774 40.946 -9.429 1.00 19.28 22 ALA B N 1
ATOM 1402 C CA . ALA B 1 22 ? -4.133 40.735 -10.832 1.00 21.72 22 ALA B CA 1
ATOM 1403 C C . ALA B 1 22 ? -3.397 41.702 -11.748 1.00 23.59 22 ALA B C 1
ATOM 1404 O O . ALA B 1 22 ? -2.890 41.311 -12.806 1.00 19.31 22 ALA B O 1
ATOM 1406 N N . LYS B 1 23 ? -3.353 42.970 -11.354 1.00 22.91 23 LYS B N 1
ATOM 1407 C CA . LYS B 1 23 ? -2.655 43.961 -12.156 1.00 23.66 23 LYS B CA 1
ATOM 1408 C C . LYS B 1 23 ? -2.506 45.261 -11.398 1.00 23.51 23 LYS B C 1
ATOM 1409 O O . LYS B 1 23 ? -3.226 45.509 -10.429 1.00 17.98 23 LYS B O 1
ATOM 1415 N N . THR B 1 24 ? -1.557 46.072 -11.855 1.00 21.30 24 THR B N 1
ATOM 1416 C CA . THR B 1 24 ? -1.280 47.376 -11.285 1.00 25.88 24 THR B CA 1
ATOM 1417 C C . THR B 1 24 ? -1.339 48.342 -12.457 1.00 26.21 24 THR B C 1
ATOM 1418 O O . THR B 1 24 ? -0.939 48.006 -13.570 1.00 25.00 24 THR B O 1
ATOM 1430 N N . LEU B 1 26 ? -1.174 52.750 -13.622 1.00 26.28 26 LEU B N 1
ATOM 1431 C CA . LEU B 1 26 ? -0.786 54.094 -13.245 1.00 27.14 26 LEU B CA 1
ATOM 1432 C C . LEU B 1 26 ? -1.740 55.096 -13.878 1.00 25.99 26 LEU B C 1
ATOM 1433 O O . LEU B 1 26 ? -2.048 55.004 -15.060 1.00 26.83 26 LEU B O 1
ATOM 1438 N N . THR B 1 27 ? -2.229 56.043 -13.093 1.00 25.32 27 THR B N 1
ATOM 1439 C CA . THR B 1 27 ? -3.113 57.052 -13.643 1.00 27.00 27 THR B CA 1
ATOM 1440 C C . THR B 1 27 ? -2.226 58.033 -14.425 1.00 30.25 27 THR B C 1
ATOM 1441 O O . THR B 1 27 ? -0.998 58.013 -14.296 1.00 28.64 27 THR B O 1
ATOM 1445 N N . PRO B 1 28 ? -2.826 58.894 -15.253 1.00 29.63 28 PRO B N 1
ATOM 1446 C CA . PRO B 1 28 ? -2.023 59.851 -16.020 1.00 30.74 28 PRO B CA 1
ATOM 1447 C C . PRO B 1 28 ? -0.983 60.604 -15.178 1.00 29.42 28 PRO B C 1
ATOM 1448 O O . PRO B 1 28 ? 0.168 60.718 -15.577 1.00 29.11 28 PRO B O 1
ATOM 1452 N N . LYS B 1 29 ? -1.390 61.108 -14.018 1.00 28.33 29 LYS B N 1
ATOM 1453 C CA . LYS B 1 29 ? -0.479 61.854 -13.153 1.00 28.10 29 LYS B CA 1
ATOM 1454 C C . LYS B 1 29 ? 0.532 61.009 -12.377 1.00 29.45 29 LYS B C 1
ATOM 1455 O O . LYS B 1 29 ? 1.436 61.552 -11.742 1.00 27.04 29 LYS B O 1
ATOM 1461 N N . GLY B 1 30 ? 0.394 59.688 -12.422 1.00 28.67 30 GLY B N 1
ATOM 1462 C CA . GLY B 1 30 ? 1.336 58.851 -11.698 1.00 26.45 30 GLY B CA 1
ATOM 1463 C C . GLY B 1 30 ? 0.837 58.177 -10.425 1.00 25.76 30 GLY B C 1
ATOM 1464 O O . GLY B 1 30 ? 1.637 57.639 -9.660 1.00 26.55 30 GLY B O 1
ATOM 1465 N N . ASP B 1 31 ? -0.468 58.204 -10.179 1.00 24.02 31 ASP B N 1
ATOM 1466 C CA . ASP B 1 31 ? -1.015 57.533 -8.997 1.00 25.29 31 ASP B CA 1
ATOM 1467 C C . ASP B 1 31 ? -1.218 56.040 -9.301 1.00 24.13 31 ASP B C 1
ATOM 1468 O O . ASP B 1 31 ? -1.393 55.654 -10.456 1.00 25.72 31 ASP B O 1
ATOM 1473 N N . ASN B 1 32 ? -1.213 55.213 -8.261 1.00 21.92 32 ASN B N 1
ATOM 1474 C CA . ASN B 1 32 ? -1.332 53.767 -8.422 1.00 22.84 32 ASN B CA 1
ATOM 1475 C C . ASN B 1 32 ? -2.702 53.139 -8.179 1.00 20.02 32 ASN B C 1
ATOM 1476 O O . ASN B 1 32 ? -3.358 53.414 -7.185 1.00 17.11 32 ASN B O 1
ATOM 1481 N N . ILE B 1 33 ? -3.103 52.263 -9.088 1.00 20.26 33 ILE B N 1
ATOM 1482 C CA . ILE B 1 33 ? -4.353 51.534 -8.945 1.00 20.03 33 ILE B CA 1
ATOM 1483 C C . ILE B 1 33 ? -3.970 50.059 -8.976 1.00 22.09 33 ILE B C 1
ATOM 1484 O O . ILE B 1 33 ? -3.176 49.637 -9.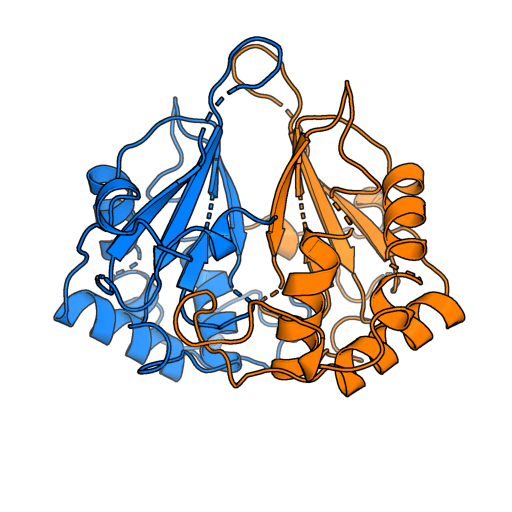816 1.00 20.00 33 ILE B O 1
ATOM 1489 N N . THR B 1 34 ? -4.501 49.287 -8.033 1.00 18.78 34 THR B N 1
ATOM 1490 C CA . THR B 1 34 ? -4.196 47.862 -7.968 1.00 22.10 34 THR B CA 1
ATOM 1491 C C . THR B 1 34 ? -5.492 47.046 -7.991 1.00 20.71 34 THR B C 1
ATOM 1492 O O . THR B 1 34 ? -6.484 47.421 -7.371 1.00 25.04 34 THR B O 1
ATOM 1496 N N . VAL B 1 35 ? -5.481 45.936 -8.715 1.00 20.32 35 VAL B N 1
ATOM 1497 C CA . VAL B 1 35 ? -6.651 45.062 -8.781 1.00 17.93 35 VAL B CA 1
ATOM 1498 C C . VAL B 1 35 ? -6.254 43.720 -8.174 1.00 18.30 35 VAL B C 1
ATOM 1499 O O . VAL B 1 35 ? -5.267 43.119 -8.593 1.00 15.97 35 VAL B O 1
ATOM 1503 N N . PHE B 1 36 ? -7.020 43.266 -7.186 1.00 15.29 36 PHE B N 1
ATOM 1504 C CA . PHE B 1 36 ? -6.748 42.005 -6.502 1.00 16.16 36 PHE B CA 1
ATOM 1505 C C . PHE B 1 36 ? -7.765 40.917 -6.838 1.00 19.73 36 PHE B C 1
ATOM 1506 O O . PHE B 1 36 ? -8.972 41.175 -6.912 1.00 18.50 36 PHE B O 1
ATOM 1514 N N . ASP B 1 37 ? -7.246 39.705 -7.021 1.00 15.98 37 ASP B N 1
ATOM 1515 C CA . ASP B 1 37 ? -8.023 38.507 -7.301 1.00 18.81 37 ASP B CA 1
ATOM 1516 C C . ASP B 1 37 ? -8.092 37.843 -5.923 1.00 19.43 37 ASP B C 1
ATOM 1517 O O . ASP B 1 37 ? -7.073 37.358 -5.418 1.00 16.69 37 ASP B O 1
ATOM 1522 N N . LEU B 1 38 ? -9.269 37.882 -5.294 1.00 14.76 38 LEU B N 1
ATOM 1523 C CA . LEU B 1 38 ? -9.454 37.264 -3.977 1.00 12.95 38 LEU B CA 1
ATOM 1524 C C . LEU B 1 38 ? -10.120 35.915 -4.258 1.00 15.20 38 LEU B C 1
ATOM 1525 O O . LEU B 1 38 ? -11.355 35.810 -4.321 1.00 12.11 38 LEU B O 1
ATOM 1530 N N . ARG B 1 39 ? -9.284 34.895 -4.461 1.00 14.98 39 ARG B N 1
ATOM 1531 C CA . ARG B 1 39 ? -9.751 33.550 -4.797 1.00 16.39 39 ARG B CA 1
ATOM 1532 C C . ARG B 1 39 ? -10.197 32.721 -3.599 1.00 17.92 39 ARG B C 1
ATOM 1533 O O . ARG B 1 39 ? -9.376 32.258 -2.802 1.00 19.26 39 ARG B O 1
ATOM 1541 N N . PHE B 1 40 ? -11.505 32.525 -3.479 1.00 16.25 40 PHE B N 1
ATOM 1542 C CA . PHE B 1 40 ? -12.053 31.754 -2.380 1.00 18.22 40 PHE B CA 1
ATOM 1543 C C . PHE B 1 40 ? -11.990 30.246 -2.639 1.00 21.06 40 PHE B C 1
ATOM 1544 O O . PHE B 1 40 ? -11.647 29.477 -1.744 1.00 23.10 40 PHE B O 1
ATOM 1552 N N . CYS B 1 41 ? -12.323 29.842 -3.862 1.00 21.05 41 CYS B N 1
ATOM 1553 C CA . CYS B 1 41 ? -12.381 28.430 -4.246 1.00 24.59 41 CYS B CA 1
ATOM 1554 C C . CYS B 1 41 ? -11.313 27.983 -5.230 1.00 23.69 41 CYS B C 1
ATOM 1555 O O . CYS B 1 41 ? -10.812 28.777 -6.028 1.00 25.17 41 CYS B O 1
ATOM 1558 N N . ILE B 1 42 ? -11.011 26.689 -5.182 1.00 25.07 42 ILE B N 1
ATOM 1559 C CA . ILE B 1 42 ? -10.064 26.072 -6.104 1.00 24.38 42 ILE B CA 1
ATOM 1560 C C . ILE B 1 42 ? -10.821 26.029 -7.428 1.00 24.47 42 ILE B C 1
ATOM 1561 O O . ILE B 1 42 ? -11.874 25.395 -7.528 1.00 21.61 42 ILE B O 1
ATOM 1566 N N . PRO B 1 43 ? -10.304 26.708 -8.461 1.00 24.78 43 PRO B N 1
ATOM 1567 C CA . PRO B 1 43 ? -10.988 26.708 -9.752 1.00 23.76 43 PRO B CA 1
ATOM 1568 C C . PRO B 1 43 ? -11.379 25.319 -10.250 1.00 26.33 43 PRO B C 1
ATOM 1569 O O . PRO B 1 43 ? -10.580 24.381 -10.224 1.00 25.93 43 PRO B O 1
ATOM 1573 N N . ASN B 1 44 ? -12.627 25.211 -10.688 1.00 26.32 44 ASN B N 1
ATOM 1574 C CA . ASN B 1 44 ? -13.167 23.983 -11.238 1.00 28.34 44 ASN B CA 1
ATOM 1575 C C . ASN B 1 44 ? -13.236 22.777 -10.298 1.00 28.98 44 ASN B C 1
ATOM 1576 O O . ASN B 1 44 ? -13.433 21.649 -10.748 1.00 28.01 44 ASN B O 1
ATOM 1581 N N . LYS B 1 45 ? -13.095 23.018 -8.998 1.00 29.95 45 LYS B N 1
ATOM 1582 C CA . LYS B 1 45 ? -13.180 21.948 -8.000 1.00 31.85 45 LYS B CA 1
ATOM 1583 C C . LYS B 1 45 ? -14.202 22.359 -6.937 1.00 31.94 45 LYS B C 1
ATOM 1584 O O . LYS B 1 45 ? -14.854 21.519 -6.320 1.00 31.19 45 LYS B O 1
ATOM 1590 N N . GLU B 1 46 ? -14.326 23.668 -6.735 1.00 28.41 46 GLU B N 1
ATOM 1591 C CA . GLU B 1 46 ? -15.236 24.236 -5.750 1.00 25.74 46 GLU B CA 1
ATOM 1592 C C . GLU B 1 46 ? -15.889 25.465 -6.386 1.00 24.26 46 GLU B C 1
ATOM 1593 O O . GLU B 1 46 ? -15.314 26.070 -7.286 1.00 21.43 46 GLU B O 1
ATOM 1599 N N . ILE B 1 47 ? -17.081 25.831 -5.922 1.00 22.82 47 ILE B N 1
ATOM 1600 C CA . ILE B 1 47 ? -17.788 27.000 -6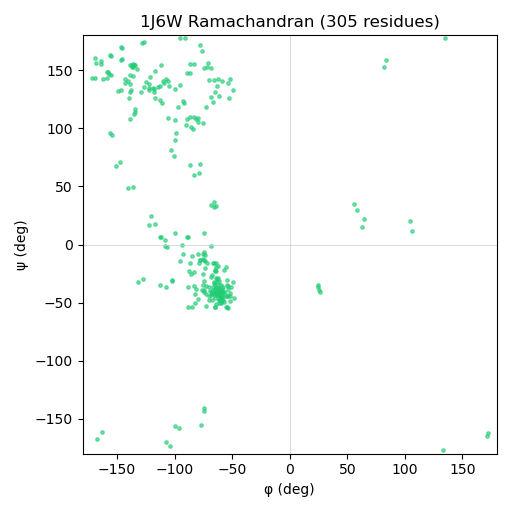.446 1.00 20.68 47 ILE B CA 1
ATOM 1601 C C . ILE B 1 47 ? -18.741 27.505 -5.365 1.00 23.42 47 ILE B C 1
ATOM 1602 O O . ILE B 1 47 ? -19.274 26.716 -4.587 1.00 23.11 47 ILE B O 1
ATOM 1607 N N . LEU B 1 48 ? -18.935 28.817 -5.310 1.00 20.76 48 LEU B N 1
ATOM 1608 C CA . LEU B 1 48 ? -19.824 29.442 -4.328 1.00 20.82 48 LEU B CA 1
ATOM 1609 C C . LEU B 1 48 ? -21.254 29.471 -4.852 1.00 17.85 48 LEU B C 1
ATOM 1610 O O . LEU B 1 48 ? -21.469 29.606 -6.054 1.00 17.94 48 LEU B O 1
ATOM 1615 N N . SER B 1 49 ? -22.240 29.360 -3.967 1.00 16.95 49 SER B N 1
ATOM 1616 C CA . SER B 1 49 ? -23.625 29.393 -4.440 1.00 18.20 49 SER B CA 1
ATOM 1617 C C . SER B 1 49 ? -23.999 30.837 -4.826 1.00 17.38 49 SER B C 1
ATOM 1618 O O . SER B 1 49 ? -23.458 31.793 -4.275 1.00 13.44 49 SER B O 1
ATOM 1621 N N . PRO B 1 50 ? -24.940 31.002 -5.772 1.00 15.28 50 PRO B N 1
ATOM 1622 C CA . PRO B 1 50 ? -25.359 32.339 -6.200 1.00 16.81 50 PRO B CA 1
ATOM 1623 C C . PRO B 1 50 ? -25.903 33.191 -5.051 1.00 18.83 50 PRO B C 1
ATOM 1624 O O . PRO B 1 50 ? -25.617 34.385 -4.972 1.00 18.66 50 PRO B O 1
ATOM 1628 N N . LYS B 1 51 ? -26.689 32.587 -4.160 1.00 16.02 51 LYS B N 1
ATOM 1629 C CA . LYS B 1 51 ? -27.251 33.341 -3.040 1.00 16.07 51 LYS B CA 1
ATOM 1630 C C . LYS B 1 51 ? -26.177 33.627 -1.989 1.00 15.16 51 LYS B C 1
ATOM 1631 O O . LYS B 1 51 ? -26.138 34.710 -1.399 1.00 14.24 51 LYS B O 1
ATOM 1637 N N . GLY B 1 52 ? -25.306 32.652 -1.752 1.00 14.26 52 GLY B N 1
ATOM 1638 C CA . GLY B 1 52 ? -24.261 32.851 -0.775 1.00 17.48 52 GLY B CA 1
ATOM 1639 C C . GLY B 1 52 ? -23.276 33.926 -1.213 1.00 19.60 52 GLY B C 1
ATOM 1640 O O . GLY B 1 52 ? -22.877 34.778 -0.415 1.00 19.64 52 GLY B O 1
ATOM 1641 N N . ILE B 1 53 ? -22.877 33.908 -2.481 1.00 17.59 53 ILE B N 1
ATOM 1642 C CA . ILE B 1 53 ? -21.932 34.912 -2.921 1.00 14.91 53 ILE B CA 1
ATOM 1643 C C . ILE B 1 53 ? -22.574 36.302 -2.918 1.00 14.15 53 ILE B C 1
ATOM 1644 O O . ILE B 1 53 ? -21.893 37.312 -2.767 1.00 15.41 53 ILE B O 1
ATOM 1649 N N . HIS B 1 54 ? -23.889 36.357 -3.067 1.00 13.14 54 HIS B N 1
ATOM 1650 C CA . HIS B 1 54 ? -24.565 37.639 -3.053 1.00 12.17 54 HIS B CA 1
ATOM 1651 C C . HIS B 1 54 ? -24.598 38.195 -1.614 1.00 13.77 54 HIS B C 1
ATOM 1652 O O . HIS B 1 54 ? -24.364 39.386 -1.373 1.00 14.96 54 HIS B O 1
ATOM 1659 N N . THR B 1 55 ? -24.892 37.334 -0.657 1.00 11.58 55 THR B N 1
ATOM 1660 C CA . THR B 1 55 ? -24.940 37.784 0.726 1.00 13.34 55 THR B CA 1
ATOM 1661 C C . THR B 1 55 ? -23.546 38.155 1.190 1.00 14.78 55 THR B C 1
ATOM 1662 O O . THR B 1 55 ? -23.368 39.163 1.860 1.00 15.58 55 THR B O 1
ATOM 1666 N N . LEU B 1 56 ? -22.564 37.335 0.821 1.00 12.20 56 LEU B N 1
ATOM 1667 C CA . LEU B 1 56 ? -21.181 37.590 1.183 1.00 18.23 56 LEU B CA 1
ATOM 1668 C C . LEU B 1 56 ? -20.704 38.914 0.568 1.00 18.30 56 LEU B C 1
ATOM 1669 O O . LEU B 1 56 ? -19.953 39.656 1.195 1.00 17.03 56 LEU B O 1
ATOM 1674 N N . GLU B 1 57 ? -21.153 39.210 -0.651 1.00 15.68 57 GLU B N 1
ATOM 1675 C CA . GLU B 1 57 ? -20.762 40.447 -1.325 1.00 17.27 57 GLU B CA 1
ATOM 1676 C C . GLU B 1 57 ? -21.179 41.670 -0.508 1.00 15.68 57 GLU B C 1
ATOM 1677 O O . GLU B 1 57 ? -20.404 42.604 -0.329 1.00 17.02 57 GLU B O 1
ATOM 1683 N N . HIS B 1 58 ? -22.405 41.667 -0.008 1.00 14.95 58 HIS B N 1
ATOM 1684 C CA . HIS B 1 58 ? -22.865 42.784 0.799 1.00 17.61 58 HIS B CA 1
ATOM 1685 C C . HIS B 1 58 ? -22.004 42.976 2.026 1.00 17.60 58 HIS B C 1
ATOM 1686 O O . HIS B 1 58 ? -21.552 44.079 2.300 1.00 20.05 58 HIS B O 1
ATOM 1693 N N . LEU B 1 59 ? -21.784 41.893 2.762 1.00 18.66 59 LEU B N 1
ATOM 1694 C CA . LEU B 1 59 ? -21.008 41.954 3.995 1.00 21.03 59 LEU B CA 1
ATOM 1695 C C . LEU B 1 59 ? -19.534 42.266 3.773 1.00 21.42 59 LEU B C 1
ATOM 1696 O O . LEU B 1 59 ? -18.971 43.135 4.440 1.00 20.56 59 LEU B O 1
ATOM 1701 N N . PHE B 1 60 ? -18.940 41.547 2.825 1.00 19.14 60 PHE B N 1
ATOM 1702 C CA . PHE B 1 60 ? -17.530 41.651 2.453 1.00 19.71 60 PHE B CA 1
ATOM 1703 C C . PHE B 1 60 ? -17.129 43.033 1.913 1.00 20.96 60 PHE B C 1
ATOM 1704 O O . PHE B 1 60 ? -16.075 43.566 2.273 1.00 22.38 60 PHE B O 1
ATOM 1712 N N . ALA B 1 61 ? -17.954 43.613 1.048 1.00 19.70 61 ALA B N 1
ATOM 1713 C CA . ALA B 1 61 ? -17.643 44.928 0.498 1.00 20.64 61 ALA B CA 1
ATOM 1714 C C . ALA B 1 61 ? -17.621 45.959 1.623 1.00 22.21 61 ALA B C 1
ATOM 1715 O O . ALA B 1 61 ? -16.921 46.958 1.536 1.00 24.46 61 ALA B O 1
ATOM 1717 N N . GLY B 1 62 ? -18.409 45.721 2.669 1.00 21.32 62 GLY B N 1
ATOM 1718 C CA . GLY B 1 62 ? -18.436 46.641 3.791 1.00 20.29 62 GLY B CA 1
ATOM 1719 C C . GLY B 1 62 ? -17.283 46.389 4.756 1.00 22.48 62 GLY B C 1
ATOM 1720 O O . GLY B 1 62 ? -16.552 47.321 5.125 1.00 23.03 62 GLY B O 1
ATOM 1721 N N . PHE B 1 63 ? -17.094 45.136 5.164 1.00 16.46 63 PHE B N 1
ATOM 1722 C CA . PHE B 1 63 ? -16.014 44.831 6.094 1.00 19.41 63 PHE B CA 1
ATOM 1723 C C . PHE B 1 63 ? -14.604 45.082 5.548 1.00 18.96 63 PHE B C 1
ATOM 1724 O O . PHE B 1 63 ? -13.733 45.534 6.287 1.00 18.47 63 PHE B O 1
ATOM 1740 N N . ARG B 1 65 ? -13.713 47.324 3.518 1.00 18.98 65 ARG B N 1
ATOM 1741 C CA . ARG B 1 65 ? -13.490 48.756 3.563 1.00 21.99 65 ARG B CA 1
ATOM 1742 C C . ARG B 1 65 ? -13.161 49.164 5.002 1.00 23.71 65 ARG B C 1
ATOM 1743 O O . ARG B 1 65 ? -12.314 50.035 5.227 1.00 20.37 65 ARG B O 1
ATOM 1751 N N . ASP B 1 66 ? -13.806 48.518 5.973 1.00 23.22 66 ASP B N 1
ATOM 1752 C CA . ASP B 1 66 ? -13.554 48.830 7.376 1.00 23.40 66 ASP B CA 1
ATOM 1753 C C . ASP B 1 66 ? -12.117 48.507 7.753 1.00 26.71 66 ASP B C 1
ATOM 1754 O O . ASP B 1 66 ? -11.461 49.278 8.451 1.00 25.94 66 ASP B O 1
ATOM 1759 N N . HIS B 1 67 ? -11.620 47.365 7.294 1.00 23.94 67 HIS B N 1
ATOM 1760 C CA . HIS B 1 67 ? -10.262 46.974 7.629 1.00 24.18 67 HIS B CA 1
ATOM 1761 C C . HIS B 1 67 ? -9.168 47.496 6.722 1.00 25.83 67 HIS B C 1
ATOM 1762 O O . HIS B 1 67 ? -7.999 47.477 7.101 1.00 24.99 67 HIS B O 1
ATOM 1769 N N . LEU B 1 68 ? -9.534 47.972 5.537 1.00 23.97 68 LEU B N 1
ATOM 1770 C CA . LEU B 1 68 ? -8.533 48.414 4.573 1.00 24.99 68 LEU B CA 1
ATOM 1771 C C . LEU B 1 68 ? -8.438 49.898 4.220 1.00 25.81 68 LEU B C 1
ATOM 1772 O O . LEU B 1 68 ? -7.346 50.397 3.951 1.00 24.96 68 LEU B O 1
ATOM 1777 N N . ASN B 1 69 ? -9.557 50.610 4.187 1.00 24.84 69 ASN B N 1
ATOM 1778 C CA . ASN B 1 69 ? -9.487 52.024 3.833 1.00 27.21 69 ASN B CA 1
ATOM 1779 C C . ASN B 1 69 ? -8.674 52.836 4.845 1.00 31.10 69 ASN B C 1
ATOM 1780 O O . ASN B 1 69 ? -8.803 52.654 6.053 1.00 30.72 69 ASN B O 1
ATOM 1785 N N . GLY B 1 70 ? -7.816 53.716 4.336 1.00 33.39 70 GLY B N 1
ATOM 1786 C CA . GLY B 1 70 ? -6.991 54.534 5.205 1.00 33.68 70 GLY B CA 1
ATOM 1787 C C . GLY B 1 70 ? -6.339 55.658 4.425 1.00 36.53 70 GLY B C 1
ATOM 1788 O O . GLY B 1 70 ? -6.718 55.913 3.278 1.00 32.74 70 GLY B O 1
ATOM 1789 N N . ASP B 1 71 ? -5.354 56.318 5.037 1.00 36.01 71 ASP B N 1
ATOM 1790 C CA . ASP B 1 71 ? -4.642 57.430 4.403 1.00 37.13 71 ASP B CA 1
ATOM 1791 C C . ASP B 1 71 ? -4.051 57.092 3.039 1.00 35.98 71 ASP B C 1
ATOM 1792 O O . ASP B 1 71 ? -3.998 57.945 2.153 1.00 38.83 71 ASP B O 1
ATOM 1797 N N . SER B 1 72 ? -3.598 55.857 2.868 1.00 32.57 72 SER B N 1
ATOM 1798 C CA . SER B 1 72 ? -2.976 55.460 1.608 1.00 33.49 72 SER B CA 1
ATOM 1799 C C . SER B 1 72 ? -3.783 54.450 0.789 1.00 28.66 72 SER B C 1
ATOM 1800 O O . SER B 1 72 ? -3.312 53.956 -0.230 1.00 24.72 72 SER B O 1
ATOM 1803 N N . ILE B 1 73 ? -4.993 54.144 1.229 1.00 24.95 73 ILE B N 1
ATOM 1804 C CA . ILE B 1 73 ? -5.806 53.176 0.511 1.00 22.94 73 ILE B CA 1
ATOM 1805 C C . ILE B 1 73 ? -7.258 53.588 0.416 1.00 21.59 73 ILE B C 1
ATOM 1806 O O . ILE B 1 73 ? -7.874 53.950 1.416 1.00 18.75 73 ILE B O 1
ATOM 1811 N N . GLU B 1 74 ? -7.807 53.519 -0.793 1.00 21.42 74 GLU B N 1
ATOM 1812 C CA . GLU B 1 74 ? -9.217 53.826 -0.991 1.00 20.33 74 GLU B CA 1
ATOM 1813 C C . GLU B 1 74 ? -9.784 52.801 -1.958 1.00 17.36 74 GLU B C 1
ATOM 1814 O O . GLU B 1 74 ? -9.462 52.803 -3.141 1.00 19.11 74 GLU B O 1
ATOM 1820 N N . ILE B 1 75 ? -10.603 51.902 -1.435 1.00 15.06 75 ILE B N 1
ATOM 1821 C CA . ILE B 1 75 ? -11.219 50.873 -2.256 1.00 13.03 75 ILE B CA 1
ATOM 1822 C C . ILE B 1 75 ? -12.171 51.501 -3.263 1.00 16.39 75 ILE B C 1
ATOM 1823 O O . ILE B 1 75 ? -12.997 52.361 -2.914 1.00 14.41 75 ILE B O 1
ATOM 1828 N N . ILE B 1 76 ? -12.018 51.086 -4.519 1.00 15.64 76 ILE B N 1
ATOM 1829 C CA . ILE B 1 76 ? -12.852 51.562 -5.617 1.00 15.79 76 ILE B CA 1
ATOM 1830 C C . ILE B 1 76 ? -14.107 50.686 -5.745 1.00 16.21 76 ILE B C 1
ATOM 1831 O O . ILE B 1 76 ? -15.221 51.195 -5.733 1.00 14.10 76 ILE B O 1
ATOM 1836 N N . ASP B 1 77 ? -13.909 49.373 -5.862 1.00 14.14 77 ASP B N 1
ATOM 1837 C CA . ASP B 1 77 ? -15.010 48.425 -6.019 1.00 14.19 77 ASP B CA 1
ATOM 1838 C C . ASP B 1 77 ? -14.610 47.002 -5.603 1.00 15.22 77 ASP B C 1
ATOM 1839 O O . ASP B 1 77 ? -13.459 46.599 -5.749 1.00 15.68 77 ASP B O 1
ATOM 1844 N N . ILE B 1 78 ? -15.579 46.253 -5.090 1.00 15.95 78 ILE B N 1
ATOM 1845 C CA . ILE B 1 78 ? -15.385 44.860 -4.683 1.00 14.24 78 ILE B CA 1
ATOM 1846 C C . ILE B 1 78 ? -16.602 44.164 -5.271 1.00 15.43 78 ILE B C 1
ATOM 1847 O O . ILE B 1 78 ? -17.740 44.464 -4.882 1.00 14.23 78 ILE B O 1
ATOM 1852 N N . SER B 1 79 ? -16.364 43.250 -6.202 1.00 13.15 79 SER B N 1
ATOM 1853 C CA . SER B 1 79 ? -17.444 42.525 -6.872 1.00 14.31 79 SER B CA 1
ATOM 1854 C C . SER B 1 79 ? -17.149 41.051 -7.026 1.00 14.73 79 SER B C 1
ATOM 1855 O O . SER B 1 79 ? -15.985 40.647 -7.110 1.00 14.94 79 SER B O 1
ATOM 1858 N N . PRO B 1 80 ? -18.210 40.224 -7.093 1.00 13.49 80 PRO B N 1
ATOM 1859 C CA . PRO B 1 80 ? -18.066 38.776 -7.257 1.00 9.77 80 PRO B CA 1
ATOM 1860 C C . PRO B 1 80 ? -17.674 38.470 -8.707 1.00 15.62 80 PRO B C 1
ATOM 1861 O O . PRO B 1 80 ? -18.016 39.232 -9.614 1.00 15.27 80 PRO B O 1
ATOM 1873 N N . GLY B 1 82 ? -17.817 36.130 -12.178 1.00 17.20 82 GLY B N 1
ATOM 1874 C CA . GLY B 1 82 ? -18.879 35.371 -12.815 1.00 15.37 82 GLY B CA 1
ATOM 1875 C C . GLY B 1 82 ? -18.767 33.876 -12.570 1.00 15.83 82 GLY B C 1
ATOM 1876 O O . GLY B 1 82 ? -19.777 33.176 -12.505 1.00 14.82 82 GLY B O 1
ATOM 1877 N N . CYS B 1 83 ? -17.539 33.387 -12.435 1.00 11.90 83 CYS B N 1
ATOM 1878 C CA . CYS B 1 83 ? -17.293 31.973 -12.174 1.00 15.29 83 CYS B CA 1
ATOM 1879 C C . CYS B 1 83 ? -17.628 31.597 -10.723 1.00 14.69 83 CYS B C 1
ATOM 1880 O O . CYS B 1 83 ? -17.593 30.426 -10.349 1.00 14.65 83 CYS B O 1
ATOM 1883 N N . ARG B 1 84 ? -17.953 32.598 -9.914 1.00 13.79 84 ARG B N 1
ATOM 1884 C CA . ARG B 1 84 ? -18.287 32.390 -8.502 1.00 16.49 84 ARG B CA 1
ATOM 1885 C C . ARG B 1 84 ? -17.222 31.652 -7.666 1.00 17.74 84 ARG B C 1
ATOM 1886 O O . ARG B 1 84 ? -17.567 30.880 -6.759 1.00 16.33 84 ARG B O 1
ATOM 1894 N N . THR B 1 85 ? -15.939 31.871 -7.956 1.00 15.08 85 THR B N 1
ATOM 1895 C CA . THR B 1 85 ? -14.895 31.234 -7.150 1.00 15.95 85 THR B CA 1
ATOM 1896 C C . THR B 1 85 ? -14.128 32.285 -6.352 1.00 18.83 85 THR B C 1
ATOM 1897 O O . THR B 1 85 ? -13.147 31.969 -5.671 1.00 19.94 85 THR B O 1
ATOM 1901 N N . GLY B 1 86 ? -14.601 33.529 -6.415 1.00 17.54 86 GLY B N 1
ATOM 1902 C CA . GLY B 1 86 ? -13.944 34.613 -5.698 1.00 18.32 86 GLY B CA 1
ATOM 1903 C C . GLY B 1 86 ? -14.460 36.006 -6.027 1.00 17.79 86 GLY B C 1
ATOM 1904 O O . GLY B 1 86 ? -15.538 36.159 -6.614 1.00 16.72 86 GLY B O 1
ATOM 1905 N N . PHE B 1 87 ? -13.683 37.019 -5.638 1.00 17.26 87 PHE B N 1
ATOM 1906 C CA . PHE B 1 87 ? -14.019 38.427 -5.857 1.00 15.71 87 PHE B CA 1
ATOM 1907 C C . PHE B 1 87 ? -12.837 39.216 -6.421 1.00 17.74 87 PHE B C 1
ATOM 1908 O O . PHE B 1 87 ? -11.666 38.900 -6.168 1.00 15.23 87 PHE B O 1
ATOM 1916 N N . TYR B 1 88 ? -13.154 40.254 -7.183 1.00 15.82 88 TYR B N 1
ATOM 1917 C CA . TYR B 1 88 ? -12.139 41.158 -7.675 1.00 15.97 88 TYR B CA 1
ATOM 1918 C C . TYR B 1 88 ? -12.269 42.408 -6.803 1.00 16.90 88 TYR B C 1
ATOM 1919 O O . TYR B 1 88 ? -13.383 42.844 -6.475 1.00 16.02 88 TYR B O 1
ATOM 1936 N N . SER B 1 90 ? -10.683 46.321 -6.604 1.00 15.07 90 SER B N 1
ATOM 1937 C CA . SER B 1 90 ? -9.832 47.305 -7.230 1.00 17.48 90 SER B CA 1
ATOM 1938 C C . SER B 1 90 ? -9.718 48.451 -6.228 1.00 16.08 90 SER B C 1
ATOM 1939 O O . SER B 1 90 ? -10.668 48.748 -5.514 1.00 15.63 90 SER B O 1
ATOM 1942 N N . LEU B 1 91 ? -8.548 49.075 -6.139 1.00 15.61 91 LEU B N 1
ATOM 1943 C CA . LEU B 1 91 ? -8.391 50.158 -5.182 1.00 16.16 91 LEU B CA 1
ATOM 1944 C C . LEU B 1 91 ? -7.283 51.131 -5.569 1.00 16.73 91 LEU B C 1
ATOM 1945 O O . LEU B 1 91 ? -6.463 50.846 -6.433 1.00 15.73 91 LEU B O 1
ATOM 1950 N N . ILE B 1 92 ? -7.310 52.308 -4.951 1.00 18.53 92 ILE B N 1
ATOM 1951 C CA . ILE B 1 92 ? -6.294 53.325 -5.181 1.00 17.98 92 ILE B CA 1
ATOM 1952 C C . ILE B 1 92 ? -5.285 53.029 -4.081 1.00 17.33 92 ILE B C 1
ATOM 1953 O O . ILE B 1 92 ? -5.638 52.997 -2.904 1.00 17.31 92 ILE B O 1
ATOM 1958 N N . GLY B 1 93 ? -4.040 52.784 -4.461 1.00 17.93 93 GLY B N 1
ATOM 1959 C CA . GLY B 1 93 ? -3.039 52.470 -3.464 1.00 18.99 93 GLY B CA 1
ATOM 1960 C C . GLY B 1 93 ? -2.222 51.263 -3.882 1.00 23.84 93 GLY B C 1
ATOM 1961 O O . GLY B 1 93 ? -2.427 50.688 -4.968 1.00 19.07 93 GLY B O 1
ATOM 1962 N N . THR B 1 94 ? -1.309 50.852 -3.008 1.00 24.49 94 THR B N 1
ATOM 1963 C CA . THR B 1 94 ? -0.441 49.743 -3.334 1.00 28.53 94 THR B CA 1
ATOM 1964 C C . THR B 1 94 ? -0.152 48.771 -2.187 1.00 26.93 94 THR B C 1
ATOM 1965 O O . THR B 1 94 ? 0.999 48.421 -1.942 1.00 26.12 94 THR B O 1
ATOM 1969 N N . PRO B 1 95 ? -1.196 48.320 -1.470 1.00 24.36 95 PRO B N 1
ATOM 1970 C CA . PRO B 1 95 ? -0.981 47.381 -0.367 1.00 21.99 95 PRO B CA 1
ATOM 1971 C C . PRO B 1 95 ? -0.530 46.043 -0.956 1.00 24.03 95 PRO B C 1
ATOM 1972 O O . PRO B 1 95 ? -0.877 45.721 -2.096 1.00 22.66 95 PRO B O 1
ATOM 1976 N N . ASN B 1 96 ? 0.241 45.266 -0.201 1.00 21.77 96 ASN B N 1
ATOM 1977 C CA . ASN B 1 96 ? 0.699 43.984 -0.721 1.00 22.66 96 ASN B CA 1
ATOM 1978 C C . ASN B 1 96 ? -0.269 42.860 -0.358 1.00 18.69 96 ASN B C 1
ATOM 1979 O O . ASN B 1 96 ? -1.256 43.077 0.337 1.00 20.45 96 ASN B O 1
ATOM 1984 N N . GLU B 1 97 ? 0.024 41.652 -0.821 1.00 21.99 97 GLU B N 1
ATOM 1985 C CA . GLU B 1 97 ? -0.855 40.516 -0.551 1.00 18.67 97 GLU B CA 1
ATOM 1986 C C . GLU B 1 97 ? -1.096 40.273 0.929 1.00 19.77 97 GLU B C 1
ATOM 1987 O O . GLU B 1 97 ? -2.219 39.959 1.347 1.00 18.76 97 GLU B O 1
ATOM 1993 N N . GLN B 1 98 ? -0.049 40.398 1.734 1.00 19.84 98 GLN B N 1
ATOM 1994 C CA . GLN B 1 98 ? -0.219 40.168 3.158 1.00 19.01 98 GLN B CA 1
ATOM 1995 C C . GLN B 1 98 ? -1.227 41.118 3.772 1.00 16.53 98 GLN B C 1
ATOM 1996 O O . GLN B 1 98 ? -2.122 40.694 4.500 1.00 16.26 98 GLN B O 1
ATOM 2002 N N . LYS B 1 99 ? -1.085 42.411 3.499 1.00 17.63 99 LYS B N 1
ATOM 2003 C CA . LYS B 1 99 ? -2.021 43.369 4.078 1.00 17.78 99 LYS B CA 1
ATOM 2004 C C . LYS B 1 99 ? -3.468 43.049 3.664 1.00 15.31 99 LYS B C 1
ATOM 2005 O O . LYS B 1 99 ? -4.396 43.157 4.464 1.00 16.48 99 LYS B O 1
ATOM 2011 N N . VAL B 1 100 ? -3.651 42.665 2.410 1.00 16.85 100 VAL B N 1
ATOM 2012 C CA . VAL B 1 100 ? -4.982 42.333 1.904 1.00 18.73 100 VAL B CA 1
ATOM 2013 C C . VAL B 1 100 ? -5.509 41.050 2.555 1.00 17.46 100 VAL B C 1
ATOM 2014 O O . VAL B 1 100 ? -6.661 40.983 2.961 1.00 17.92 100 VAL B O 1
ATOM 2018 N N . SER B 1 101 ? -4.652 40.041 2.681 1.00 18.50 101 SER B N 1
ATOM 2019 C CA . SER B 1 101 ? -5.069 38.771 3.269 1.00 19.18 101 SER B CA 1
ATOM 2020 C C . SER B 1 101 ? -5.444 38.899 4.745 1.00 18.52 101 SER B C 1
ATOM 2021 O O . SER B 1 101 ? -6.341 38.202 5.233 1.00 16.03 101 SER B O 1
ATOM 2024 N N . GLU B 1 102 ? -4.781 39.791 5.472 1.00 17.59 102 GLU B N 1
ATOM 2025 C CA . GLU B 1 102 ? -5.126 39.942 6.879 1.00 18.84 102 GLU B CA 1
ATOM 2026 C C . GLU B 1 102 ? -6.449 40.681 7.046 1.00 17.77 102 GLU B C 1
ATOM 2027 O O . GLU B 1 102 ? -7.187 40.422 8.001 1.00 18.78 102 GLU B O 1
ATOM 2033 N N . ALA B 1 103 ? -6.761 41.589 6.123 1.00 15.56 103 ALA B N 1
ATOM 2034 C CA . ALA B 1 103 ? -8.030 42.319 6.194 1.00 16.43 103 ALA B CA 1
ATOM 2035 C C . ALA B 1 103 ? -9.152 41.350 5.805 1.00 16.62 103 ALA B C 1
ATOM 2036 O O . ALA B 1 103 ? -10.260 41.399 6.334 1.00 18.49 103 ALA B O 1
ATOM 2038 N N . TRP B 1 104 ? -8.847 40.467 4.868 1.00 19.73 104 TRP B N 1
ATOM 2039 C CA . TRP B 1 104 ? -9.811 39.473 4.411 1.00 18.04 104 TRP B CA 1
ATOM 2040 C C . TRP B 1 104 ? -10.134 38.549 5.594 1.00 21.71 104 TRP B C 1
ATOM 2041 O O . TRP B 1 104 ? -11.302 38.339 5.928 1.00 23.76 104 TRP B O 1
ATOM 2052 N N . LEU B 1 105 ? -9.099 38.021 6.243 1.00 21.59 105 LEU B N 1
ATOM 2053 C CA . LEU B 1 105 ? -9.306 37.119 7.375 1.00 22.35 105 LEU B CA 1
ATOM 2054 C C . LEU B 1 105 ? -10.164 37.749 8.477 1.00 21.92 105 LEU B C 1
ATOM 2055 O O . LEU B 1 105 ? -11.065 37.101 9.005 1.00 20.52 105 LEU B O 1
ATOM 2060 N N . ALA B 1 106 ? -9.893 39.005 8.825 1.00 19.84 106 ALA B N 1
ATOM 2061 C CA . ALA B 1 106 ? -10.682 39.675 9.854 1.00 20.87 106 ALA B CA 1
ATOM 2062 C C . ALA B 1 106 ? -12.116 39.865 9.357 1.00 21.79 106 ALA B C 1
ATOM 2063 O O . ALA B 1 106 ? -13.068 39.829 10.145 1.00 23.40 106 ALA B O 1
ATOM 2065 N N . SER B 1 107 ? -12.271 40.056 8.049 1.00 20.51 107 SER B N 1
ATOM 2066 C CA . SER B 1 107 ? -13.598 40.238 7.465 1.00 20.17 107 SER B CA 1
ATOM 2067 C C . SER B 1 107 ? -14.432 38.955 7.544 1.00 20.21 107 SER B C 1
ATOM 2068 O O . SER B 1 107 ? -15.665 39.014 7.615 1.00 21.44 107 SER B O 1
ATOM 2079 N N . GLN B 1 109 ? -14.229 36.824 10.020 1.00 22.01 109 GLN B N 1
ATOM 2080 C CA . GLN B 1 109 ? -14.646 36.729 11.415 1.00 23.54 109 GLN B CA 1
ATOM 2081 C C . GLN B 1 109 ? -15.870 37.620 11.583 1.00 23.38 109 GLN B C 1
ATOM 2082 O O . GLN B 1 109 ? -16.840 37.252 12.254 1.00 23.99 109 GLN B O 1
ATOM 2088 N N . ASP B 1 110 ? -15.820 38.788 10.946 1.00 21.97 110 ASP B N 1
ATOM 2089 C CA . ASP B 1 110 ? -16.916 39.751 10.974 1.00 22.53 110 ASP B CA 1
ATOM 2090 C C . ASP B 1 110 ? -18.189 39.143 10.400 1.00 20.70 110 ASP B C 1
ATOM 2091 O O . ASP B 1 110 ? -19.281 39.356 10.916 1.00 22.28 110 ASP B O 1
ATOM 2096 N N . VAL B 1 111 ? -18.042 38.406 9.308 1.00 20.81 111 VAL B N 1
ATOM 2097 C CA . VAL B 1 111 ? -19.187 37.773 8.664 1.00 17.92 111 VAL B CA 1
ATOM 2098 C C . VAL B 1 111 ? -19.832 36.818 9.649 1.00 19.85 111 VAL B C 1
ATOM 2099 O O . VAL B 1 111 ? -21.056 36.778 9.790 1.00 20.04 111 VAL B O 1
ATOM 2103 N N . LEU B 1 112 ? -18.994 36.057 10.339 1.00 22.10 112 LEU B N 1
ATOM 2104 C CA . LEU B 1 112 ? -19.466 35.116 11.342 1.00 26.47 112 LEU B CA 1
ATOM 2105 C C . LEU B 1 112 ? -20.192 35.848 12.480 1.00 27.15 112 LEU B C 1
ATOM 2106 O O . LEU B 1 112 ? -21.101 35.297 13.095 1.00 29.70 112 LEU B O 1
ATOM 2111 N N . GLY B 1 113 ? -19.811 37.098 12.735 1.00 25.94 113 GLY B N 1
ATOM 2112 C CA . GLY B 1 113 ? -20.449 37.874 13.789 1.00 23.92 113 GLY B CA 1
ATOM 2113 C C . GLY B 1 113 ? -21.867 38.315 13.433 1.00 27.20 113 GLY B C 1
ATOM 2114 O O . GLY B 1 113 ? -22.641 38.740 14.305 1.00 22.48 113 GLY B O 1
ATOM 2115 N N . VAL B 1 114 ? -22.210 38.236 12.148 1.00 23.71 114 VAL B N 1
ATOM 2116 C CA . VAL B 1 114 ? -23.548 38.605 11.694 1.00 26.45 114 VAL B CA 1
ATOM 2117 C C . VAL B 1 114 ? -24.392 37.354 11.929 1.00 27.83 114 VAL B C 1
ATOM 2118 O O . VAL B 1 114 ? -24.372 36.422 11.135 1.00 28.60 114 VAL B O 1
ATOM 2122 N N . GLN B 1 115 ? -25.134 37.350 13.031 1.00 31.16 115 GLN B N 1
ATOM 2123 C CA . GLN B 1 115 ? -25.923 36.191 13.442 1.00 33.86 115 GLN B CA 1
ATOM 2124 C C . GLN B 1 115 ? -27.225 35.849 12.731 1.00 31.96 115 GLN B C 1
ATOM 2125 O O . GLN B 1 115 ? -27.546 34.675 12.593 1.00 33.06 115 GLN B O 1
ATOM 2131 N N . ASP B 1 116 ? -27.992 36.835 12.292 1.00 32.33 116 ASP B N 1
ATOM 2132 C CA . ASP B 1 116 ? -29.219 36.496 11.577 1.00 35.85 116 ASP B CA 1
ATOM 2133 C C . ASP B 1 116 ? -29.428 37.406 10.384 1.00 35.52 116 ASP B C 1
ATOM 2134 O O . ASP B 1 116 ? -29.089 38.595 10.414 1.00 33.12 116 ASP B O 1
ATOM 2139 N N . GLN B 1 117 ? -29.998 36.831 9.334 1.00 33.64 117 GLN B N 1
ATOM 2140 C CA . GLN B 1 117 ? -30.247 37.554 8.099 1.00 34.14 117 GLN B CA 1
ATOM 2141 C C . GLN B 1 117 ? -31.153 38.763 8.323 1.00 34.93 117 GLN B C 1
ATOM 2142 O O . GLN B 1 117 ? -30.985 39.802 7.687 1.00 35.32 117 GLN B O 1
ATOM 2148 N N . ALA B 1 118 ? -32.105 38.625 9.240 1.00 37.83 118 ALA B N 1
ATOM 2149 C CA . ALA B 1 118 ? -33.028 39.707 9.552 1.00 40.66 118 ALA B CA 1
ATOM 2150 C C . ALA B 1 118 ? -32.255 40.907 10.096 1.00 42.34 118 ALA B C 1
ATOM 2151 O O . ALA B 1 118 ? -32.752 42.032 10.106 1.00 43.98 118 ALA B O 1
ATOM 2153 N N . SER B 1 119 ? -31.028 40.658 10.538 1.00 43.19 119 SER B N 1
ATOM 2154 C CA . SER B 1 119 ? -30.176 41.709 11.078 1.00 43.30 119 SER B CA 1
ATOM 2155 C C . SER B 1 119 ? -29.545 42.568 9.976 1.00 41.44 119 SER B C 1
ATOM 2156 O O . SER B 1 119 ? -28.988 43.628 10.252 1.00 41.98 119 SER B O 1
ATOM 2159 N N . ILE B 1 120 ? -29.626 42.103 8.733 1.00 39.33 120 ILE B N 1
ATOM 2160 C CA . ILE B 1 120 ? -29.063 42.836 7.602 1.00 36.37 120 ILE B CA 1
ATOM 2161 C C . ILE B 1 120 ? -30.156 43.763 7.071 1.00 34.88 120 ILE B C 1
ATOM 2162 O O . ILE B 1 120 ? -31.078 43.334 6.376 1.00 34.34 120 ILE B O 1
ATOM 2167 N N . PRO B 1 121 ? -30.053 45.058 7.396 1.00 34.23 121 PRO B N 1
ATOM 2168 C CA . PRO B 1 121 ? -30.980 46.136 7.030 1.00 35.42 121 PRO B CA 1
ATOM 2169 C C . PRO B 1 121 ? -31.367 46.318 5.568 1.00 34.95 121 PRO B C 1
ATOM 2170 O O . PRO B 1 121 ? -32.552 46.444 5.247 1.00 33.79 121 PRO B O 1
ATOM 2174 N N . GLU B 1 122 ? -30.368 46.330 4.689 1.00 34.92 122 GLU B N 1
ATOM 2175 C CA . GLU B 1 122 ? -30.606 46.586 3.276 1.00 34.69 122 GLU B CA 1
ATOM 2176 C C . GLU B 1 122 ? -31.233 45.492 2.417 1.00 33.24 122 GLU B C 1
ATOM 2177 O O . GLU B 1 122 ? -31.289 45.638 1.198 1.00 31.70 122 GLU B O 1
ATOM 2183 N N . LEU B 1 123 ? -31.717 44.414 3.026 1.00 30.70 123 LEU B N 1
ATOM 2184 C CA . LEU B 1 123 ? -32.335 43.346 2.244 1.00 31.16 123 LEU B CA 1
ATOM 2185 C C . LEU B 1 123 ? -33.819 43.627 1.994 1.00 32.67 123 LEU B C 1
ATOM 2186 O O . LEU B 1 123 ? -34.689 42.930 2.517 1.00 33.89 123 LEU B O 1
ATOM 2191 N N . ASN B 1 124 ? -34.095 44.652 1.188 1.00 29.95 124 ASN B N 1
ATOM 2192 C CA . ASN B 1 124 ? -35.462 45.049 0.864 1.00 28.62 124 ASN B CA 1
ATOM 2193 C C . ASN B 1 124 ? -35.486 45.558 -0.573 1.00 28.38 124 ASN B C 1
ATOM 2194 O O . ASN B 1 124 ? -34.427 45.773 -1.165 1.00 27.53 124 ASN B O 1
ATOM 2199 N N . ILE B 1 125 ? -36.676 45.761 -1.135 1.00 25.93 125 ILE B N 1
ATOM 2200 C CA . ILE B 1 125 ? -36.778 46.217 -2.518 1.00 28.62 125 ILE B CA 1
ATOM 2201 C C . ILE B 1 125 ? -36.205 47.599 -2.784 1.00 26.87 125 ILE B C 1
ATOM 2202 O O . ILE B 1 125 ? -35.923 47.933 -3.928 1.00 29.00 125 ILE B O 1
ATOM 2207 N N . TYR B 1 126 ? -36.041 48.407 -1.744 1.00 28.78 126 TYR B N 1
ATOM 2208 C CA . TYR B 1 126 ? -35.513 49.757 -1.921 1.00 27.47 126 TYR B CA 1
ATOM 2209 C C . TYR B 1 126 ? -33.987 49.834 -2.023 1.00 26.36 126 TYR B C 1
ATOM 2210 O O . TYR B 1 126 ? -33.448 50.611 -2.816 1.00 23.86 126 TYR B O 1
ATOM 2219 N N . GLN B 1 127 ? -33.295 49.022 -1.233 1.00 27.15 127 GLN B N 1
ATOM 2220 C CA . GLN B 1 127 ? -31.835 49.066 -1.202 1.00 26.70 127 GLN B CA 1
ATOM 2221 C C . GLN B 1 127 ? -31.056 47.929 -1.857 1.00 27.60 127 GLN B C 1
ATOM 2222 O O . GLN B 1 127 ? -29.824 47.963 -1.862 1.00 27.12 127 GLN B O 1
ATOM 2228 N N . CYS B 1 128 ? -31.750 46.928 -2.394 1.00 27.14 128 CYS B N 1
ATOM 2229 C CA . CYS B 1 128 ? -31.086 45.778 -3.027 1.00 23.66 128 CYS B CA 1
ATOM 2230 C C . CYS B 1 128 ? -31.787 45.436 -4.342 1.00 23.57 128 CYS B C 1
ATOM 2231 O O . CYS B 1 128 ? -33.003 45.579 -4.454 1.00 23.61 128 CYS B O 1
ATOM 2234 N N . GLY B 1 129 ? -31.016 44.996 -5.333 1.00 20.08 129 GLY B N 1
ATOM 2235 C CA . GLY B 1 129 ? -31.569 44.656 -6.636 1.00 19.64 129 GLY B CA 1
ATOM 2236 C C . GLY B 1 129 ? -32.342 43.348 -6.748 1.00 20.38 129 GLY B C 1
ATOM 2237 O O . GLY B 1 129 ? -33.190 43.192 -7.631 1.00 21.77 129 GLY B O 1
ATOM 2238 N N . SER B 1 130 ? -32.034 42.402 -5.870 1.00 18.10 130 SER B N 1
ATOM 2239 C CA . SER B 1 130 ? -32.690 41.093 -5.837 1.00 19.11 130 SER B CA 1
ATOM 2240 C C . SER B 1 130 ? -32.688 40.702 -4.357 1.00 18.62 130 SER B C 1
ATOM 2241 O O . SER B 1 130 ? -31.967 39.791 -3.942 1.00 19.57 130 SER B O 1
ATOM 2244 N N . TYR B 1 131 ? -33.508 41.393 -3.574 1.00 17.01 131 TYR B N 1
ATOM 2245 C CA . TYR B 1 131 ? -33.545 41.195 -2.140 1.00 19.32 131 TYR B CA 1
ATOM 2246 C C . TYR B 1 131 ? -33.825 39.807 -1.575 1.00 19.73 131 TYR B C 1
ATOM 2247 O O . TYR B 1 131 ? -33.457 39.550 -0.442 1.00 18.79 131 TYR B O 1
ATOM 2256 N N . THR B 1 132 ? -34.452 38.912 -2.335 1.00 19.73 132 THR B N 1
ATOM 2257 C CA . THR B 1 132 ? -34.710 37.567 -1.812 1.00 21.35 132 THR B CA 1
ATOM 2258 C C . THR B 1 132 ? -33.582 36.601 -2.180 1.00 22.80 132 THR B C 1
ATOM 2259 O O . THR B 1 132 ? -33.540 35.469 -1.693 1.00 22.09 132 THR B O 1
ATOM 2263 N N . GLU B 1 133 ? -32.665 37.052 -3.031 1.00 19.22 133 GLU B N 1
ATOM 2264 C CA . GLU B 1 133 ? -31.561 36.209 -3.499 1.00 20.94 133 GLU B CA 1
ATOM 2265 C C . GLU B 1 133 ? -30.408 36.190 -2.487 1.00 18.99 133 GLU B C 1
ATOM 2266 O O . GLU B 1 133 ? -29.274 36.550 -2.808 1.00 22.16 133 GLU B O 1
ATOM 2272 N N . HIS B 1 134 ? -30.696 35.729 -1.273 1.00 18.41 134 HIS B N 1
ATOM 2273 C CA . HIS B 1 134 ? -29.710 35.721 -0.189 1.00 16.01 134 HIS B CA 1
ATOM 2274 C C . HIS B 1 134 ? -29.640 34.469 0.675 1.00 18.44 134 HIS B C 1
ATOM 2275 O O . HIS B 1 134 ? -30.626 33.746 0.828 1.00 16.27 134 HIS B O 1
ATOM 2282 N N . SER B 1 135 ? -28.475 34.237 1.270 1.00 18.79 135 SER B N 1
ATOM 2283 C CA . SER B 1 135 ? -28.296 33.097 2.172 1.00 20.48 135 SER B CA 1
ATOM 2284 C C . SER B 1 135 ? -27.151 33.331 3.162 1.00 19.08 135 SER B C 1
ATOM 2285 O O . SER B 1 135 ? -25.977 33.088 2.855 1.00 15.01 135 SER B O 1
ATOM 2288 N N . LEU B 1 136 ? -27.502 33.800 4.356 1.00 19.89 136 LEU B N 1
ATOM 2289 C CA . LEU B 1 136 ? -26.510 34.061 5.384 1.00 18.85 136 LEU B CA 1
ATOM 2290 C C . LEU B 1 136 ? -25.842 32.744 5.769 1.00 19.25 136 LEU B C 1
ATOM 2291 O O . LEU B 1 136 ? -24.660 32.717 6.113 1.00 18.49 136 LEU B O 1
ATOM 2296 N N . GLU B 1 137 ? -26.596 31.650 5.710 1.00 20.17 137 GLU B N 1
ATOM 2297 C CA . GLU B 1 137 ? -26.027 30.347 6.054 1.00 22.58 137 GLU B CA 1
ATOM 2298 C C . GLU B 1 137 ? -24.893 29.947 5.125 1.00 20.60 137 GLU B C 1
ATOM 2299 O O . GLU B 1 137 ? -23.878 29.417 5.581 1.00 21.19 137 GLU B O 1
ATOM 2305 N N . ASP B 1 138 ? -25.060 30.179 3.824 1.00 18.35 138 ASP B N 1
ATOM 2306 C CA . ASP B 1 138 ? -23.998 29.839 2.876 1.00 15.83 138 ASP B CA 1
ATOM 2307 C C . ASP B 1 138 ? -22.814 30.751 3.142 1.00 14.61 138 ASP B C 1
ATOM 2308 O O . ASP B 1 138 ? -21.671 30.307 3.134 1.00 15.81 138 ASP B O 1
ATOM 2313 N N . ALA B 1 139 ? -23.091 32.030 3.385 1.00 14.72 139 ALA B N 1
ATOM 2314 C CA . ALA B 1 139 ? -22.015 32.979 3.656 1.00 16.37 139 ALA B CA 1
ATOM 2315 C C . ALA B 1 139 ? -21.235 32.566 4.911 1.00 17.79 139 ALA B C 1
ATOM 2316 O O . ALA B 1 139 ? -20.009 32.638 4.930 1.00 17.55 139 ALA B O 1
ATOM 2318 N N . HIS B 1 140 ? -21.943 32.134 5.956 1.00 16.09 140 HIS B N 1
ATOM 2319 C CA . HIS B 1 140 ? -21.267 31.696 7.172 1.00 16.77 140 HIS B CA 1
ATOM 2320 C C . HIS B 1 140 ? -20.382 30.505 6.859 1.00 18.03 140 HIS B C 1
ATOM 2321 O O . HIS B 1 140 ? -19.239 30.435 7.310 1.00 17.86 140 HIS B O 1
ATOM 2328 N N . GLU B 1 141 ? -20.914 29.569 6.076 1.00 20.71 141 GLU B N 1
ATOM 2329 C CA . GLU B 1 141 ? -20.167 28.377 5.707 1.00 19.16 141 GLU B CA 1
ATOM 2330 C C . GLU B 1 141 ? -18.907 28.743 4.911 1.00 20.18 141 GLU B C 1
ATOM 2331 O O . GLU B 1 141 ? -17.832 28.159 5.108 1.00 18.56 141 GLU B O 1
ATOM 2337 N N . ILE B 1 142 ? -19.023 29.708 4.010 1.00 16.84 142 ILE B N 1
ATOM 2338 C CA . ILE B 1 142 ? -17.859 30.103 3.235 1.00 17.93 142 ILE B CA 1
ATOM 2339 C C . ILE B 1 142 ? -16.801 30.712 4.164 1.00 18.36 142 ILE B C 1
ATOM 2340 O O . ILE B 1 142 ? -15.624 30.358 4.096 1.00 18.45 142 ILE B O 1
ATOM 2345 N N . ALA B 1 143 ? -17.230 31.605 5.049 1.00 18.19 143 ALA B N 1
ATOM 2346 C CA . ALA B 1 143 ? -16.310 32.259 5.978 1.00 21.63 143 ALA B CA 1
ATOM 2347 C C . ALA B 1 143 ? -15.555 31.254 6.856 1.00 22.47 143 ALA B C 1
ATOM 2348 O O . ALA B 1 143 ? -14.324 31.329 6.989 1.00 21.84 143 ALA B O 1
ATOM 2350 N N . LYS B 1 144 ? -16.289 30.312 7.443 1.00 22.27 144 LYS B N 1
ATOM 2351 C CA . LYS B 1 144 ? -15.673 29.299 8.306 1.00 26.57 144 LYS B CA 1
ATOM 2352 C C . LYS B 1 144 ? -14.659 28.493 7.519 1.00 25.68 144 LYS B C 1
ATOM 2353 O O . LYS B 1 144 ? -13.593 28.148 8.025 1.00 30.19 144 LYS B O 1
ATOM 2359 N N . ASN B 1 145 ? -14.988 28.192 6.273 1.00 25.04 145 ASN B N 1
ATOM 2360 C CA . ASN B 1 145 ? -14.081 27.428 5.440 1.00 25.06 145 ASN B CA 1
ATOM 2361 C C . ASN B 1 145 ? -12.799 28.205 5.127 1.00 24.54 145 ASN B C 1
ATOM 2362 O O . ASN B 1 145 ? -11.711 27.627 5.105 1.00 25.89 145 ASN B O 1
ATOM 2367 N N . VAL B 1 146 ? -12.915 29.507 4.882 1.00 21.56 146 VAL B N 1
ATOM 2368 C CA . VAL B 1 146 ? -11.730 30.319 4.604 1.00 21.01 146 VAL B CA 1
ATOM 2369 C C . VAL B 1 146 ? -10.869 30.413 5.868 1.00 22.52 146 VAL B C 1
ATOM 2370 O O . VAL B 1 146 ? -9.645 30.347 5.809 1.00 24.91 146 VAL B O 1
ATOM 2374 N N . ILE B 1 147 ? -11.516 30.578 7.011 1.00 21.46 147 ILE B N 1
ATOM 2375 C CA . ILE B 1 147 ? -10.789 30.675 8.269 1.00 26.28 147 ILE B CA 1
ATOM 2376 C C . ILE B 1 147 ? -10.063 29.363 8.569 1.00 29.00 147 ILE B C 1
ATOM 2377 O O . ILE B 1 147 ? -8.910 29.362 8.997 1.00 30.15 147 ILE B O 1
ATOM 2382 N N . ALA B 1 148 ? -10.732 28.245 8.317 1.00 27.86 148 ALA B N 1
ATOM 2383 C CA . ALA B 1 148 ? -10.137 26.945 8.577 1.00 27.81 148 ALA B CA 1
ATOM 2384 C C . ALA B 1 148 ? -9.012 26.609 7.611 1.00 28.43 148 ALA B C 1
ATOM 2385 O O . ALA B 1 148 ? -8.024 25.997 8.002 1.00 27.91 148 ALA B O 1
ATOM 2387 N N . ARG B 1 149 ? -9.146 27.003 6.352 1.00 28.76 149 ARG B N 1
ATOM 2388 C CA . ARG B 1 149 ? -8.109 26.683 5.379 1.00 27.88 149 ARG B CA 1
ATOM 2389 C C . ARG B 1 149 ? -6.939 27.653 5.373 1.00 28.65 149 ARG B C 1
ATOM 2390 O O . ARG B 1 149 ? -5.829 27.291 4.978 1.00 28.63 149 ARG B O 1
ATOM 2398 N N . GLY B 1 150 ? -7.169 28.876 5.836 1.00 26.21 150 GLY B N 1
ATOM 2399 C CA . GLY B 1 150 ? -6.099 29.854 5.832 1.00 26.73 150 GLY B CA 1
ATOM 2400 C C . GLY B 1 150 ? -6.034 30.491 4.454 1.00 25.86 150 GLY B C 1
ATOM 2401 O O . GLY B 1 150 ? -6.525 29.919 3.479 1.00 25.73 150 GLY B O 1
ATOM 2402 N N . ILE B 1 151 ? -5.435 31.672 4.370 1.00 26.13 151 ILE B N 1
ATOM 2403 C CA . ILE B 1 151 ? -5.336 32.385 3.102 1.00 25.33 151 ILE B CA 1
ATOM 2404 C C . ILE B 1 151 ? -3.897 32.426 2.620 1.00 23.76 151 ILE B C 1
ATOM 2405 O O . ILE B 1 151 ? -3.019 32.926 3.317 1.00 24.57 151 ILE B O 1
ATOM 2410 N N . GLY B 1 152 ? -3.671 31.899 1.421 1.00 23.63 152 GLY B N 1
ATOM 2411 C CA . GLY B 1 152 ? -2.343 31.893 0.842 1.00 21.61 152 GLY B CA 1
ATOM 2412 C C . GLY B 1 152 ? -2.141 33.005 -0.178 1.00 24.39 152 GLY B C 1
ATOM 2413 O O . GLY B 1 152 ? -2.839 34.035 -0.168 1.00 19.72 152 GLY B O 1
ATOM 2414 N N . VAL B 1 153 ? -1.195 32.784 -1.080 1.00 23.88 153 VAL B N 1
ATOM 2415 C CA . VAL B 1 153 ? -0.867 33.765 -2.098 1.00 25.82 153 VAL B CA 1
ATOM 2416 C C . VAL B 1 153 ? -0.525 33.111 -3.418 1.00 25.83 153 VAL B C 1
ATOM 2417 O O . VAL B 1 153 ? 0.089 32.045 -3.450 1.00 27.75 153 VAL B O 1
ATOM 2421 N N . ASN B 1 154 ? -0.945 33.743 -4.508 1.00 25.78 154 ASN B N 1
ATOM 2422 C CA . ASN B 1 154 ? -0.629 33.262 -5.847 1.00 26.43 154 ASN B CA 1
ATOM 2423 C C . ASN B 1 154 ? 0.102 34.414 -6.533 1.00 28.85 154 ASN B C 1
ATOM 2424 O O . ASN B 1 154 ? -0.315 35.571 -6.439 1.00 27.86 154 ASN B O 1
ATOM 2429 N N . LYS B 1 155 ? 1.203 34.111 -7.204 1.00 29.71 155 LYS B N 1
ATOM 2430 C CA . LYS B 1 155 ? 1.944 35.149 -7.911 1.00 30.99 155 LYS B CA 1
ATOM 2431 C C . LYS B 1 155 ? 1.864 34.860 -9.397 1.00 29.55 155 LYS B C 1
ATOM 2432 O O . LYS B 1 155 ? 2.018 33.716 -9.817 1.00 27.51 155 LYS B O 1
ATOM 2438 N N . ASN B 1 156 ? 1.609 35.897 -10.188 1.00 29.04 156 ASN B N 1
ATOM 2439 C CA . ASN B 1 156 ? 1.511 35.751 -11.633 1.00 30.75 156 ASN B CA 1
ATOM 2440 C C . ASN B 1 156 ? 2.707 35.009 -12.246 1.00 34.01 156 ASN B C 1
ATOM 2441 O O . ASN B 1 156 ? 2.546 34.242 -13.195 1.00 31.55 156 ASN B O 1
ATOM 2446 N N . GLU B 1 157 ? 3.902 35.235 -11.703 1.00 36.31 157 GLU B N 1
ATOM 2447 C CA . GLU B 1 157 ? 5.108 34.588 -12.223 1.00 39.94 157 GLU B CA 1
ATOM 2448 C C . GLU B 1 157 ? 5.003 33.070 -12.197 1.00 40.29 157 GLU B C 1
ATOM 2449 O O . GLU B 1 157 ? 5.499 32.394 -13.098 1.00 42.65 157 GLU B O 1
ATOM 2455 N N . ASP B 1 158 ? 4.362 32.533 -11.165 1.00 38.57 158 ASP B N 1
ATOM 2456 C CA . ASP B 1 158 ? 4.222 31.090 -11.041 1.00 38.85 158 ASP B CA 1
ATOM 2457 C C . ASP B 1 158 ? 2.978 30.532 -11.716 1.00 38.60 158 ASP B C 1
ATOM 2458 O O . ASP B 1 158 ? 2.691 29.346 -11.594 1.00 39.35 158 ASP B O 1
ATOM 2463 N N . LEU B 1 159 ? 2.239 31.364 -12.437 1.00 37.67 159 LEU B N 1
ATOM 2464 C CA . LEU B 1 159 ? 1.021 30.879 -13.066 1.00 36.75 159 LEU B CA 1
ATOM 2465 C C . LEU B 1 159 ? 1.016 31.016 -14.583 1.00 37.24 159 LEU B C 1
ATOM 2466 O O . LEU B 1 159 ? -0.047 31.071 -15.204 1.00 33.55 159 LEU B O 1
ATOM 2471 N N . SER B 1 160 ? 2.205 31.059 -15.177 1.00 39.36 160 SER B N 1
ATOM 2472 C CA . SER B 1 160 ? 2.325 31.184 -16.626 1.00 42.46 160 SER B CA 1
ATOM 2473 C C . SER B 1 160 ? 1.712 30.007 -17.374 1.00 41.65 160 SER B C 1
ATOM 2474 O O . SER B 1 160 ? 1.791 28.862 -16.930 1.00 40.35 160 SER B O 1
ATOM 2477 N N . LEU B 1 161 ? 1.091 30.312 -18.509 1.00 43.10 161 LEU B N 1
ATOM 2478 C CA . LEU B 1 161 ? 0.463 29.310 -19.362 1.00 45.16 161 LEU B CA 1
ATOM 2479 C C . LEU B 1 161 ? 1.271 29.176 -20.645 1.00 46.73 161 LEU B C 1
ATOM 2480 O O . LEU B 1 161 ? 1.743 30.174 -21.187 1.00 46.24 161 LEU B O 1
ATOM 2485 N N . ASP B 1 162 ? 1.429 27.948 -21.128 1.00 48.05 162 ASP B N 1
ATOM 2486 C CA . ASP B 1 162 ? 2.174 27.714 -22.360 1.00 51.17 162 ASP B CA 1
ATOM 2487 C C . ASP B 1 162 ? 1.189 27.523 -23.515 1.00 52.04 162 ASP B C 1
ATOM 2488 O O . ASP B 1 162 ? 0.109 26.943 -23.274 1.00 52.68 162 ASP B O 1
#

Organism: Haemophilus influenzae (strain ATCC 51907 / DSM 11121 / KW20 / Rd) (NCBI:txid71421)

InterPro domains:
  IPR003815 S-ribosylhomocysteinase (LuxS) [MF_00091] (1-159)
  IPR003815 S-ribosylhomocysteinase (LuxS) [PF02664] (4-154)
  IPR003815 S-ribosylhomocysteinase (LuxS) [PIRSF006160] (1-160)
  IPR003815 S-ribosylhomocysteinase (LuxS) [PR01487] (5-23)
  IPR003815 S-ribosylhomocysteinase (LuxS) [PR01487] (28-46)
  IPR003815 S-ribosylhomocysteinase (LuxS) [PR01487] (49-67)
  IPR003815 S-ribosylhomocysteinase (LuxS) [PR01487] (77-95)
  IPR003815 S-ribosylhomocysteinase (LuxS) [PR01487] (121-140)
  IPR003815 S-ribosylhomocysteinase (LuxS) [PTHR35799] (1-160)
  IPR011249 Metalloenzyme, LuxS/M16 peptidase-like [SSF63411] (4-162)
  IPR037005 S-ribosylhomocysteinase (LuxS) superfamily [G3DSA:3.30.1360.80] (1-167)

Nearest PDB structures (foldseek):
  1j6w-assembly1_B  TM=1.004E+00  e=6.750E-31  Haemophilus influenzae
  1joe-assembly2_D  TM=9.963E-01  e=1.045E-25  Haemophilus influenzae Rd KW20
  5v2w-assembly1_A  TM=9.625E-01  e=8.638E-23  Salmonella enterica subsp. enterica serovar Typhi
  1vh2-assembly1_A  TM=8.966E-01  e=1.080E-15  Deinococcus radiodurans
  4xch-assembly1_D  TM=8.625E-01  e=2.619E-13  Streptococcus suis